Protein AF-A0A2A6E419-F1 (afdb_monomer)

Radius of gyration: 19.93 Å; Cα contacts (8 Å, |Δi|>4): 368; chains: 1; bounding box: 54×47×45 Å

pLDDT: mean 84.42, std 11.96, range [41.69, 97.75]

Mean predicted aligned error: 8.65 Å

Nearest PDB structures (foldseek):
  8a6l-assembly1_C  TM=4.299E-01  e=6.237E-01  Homo sapiens

Foldseek 3Di:
DDPVVVVVVVVVVVVVVVVVVPPDPQQQFDPVSQQCCCCVPFVDGDDDDPQWAWPRGQWWWKALFDDPVAGFATATWDRWTAHNVSQDIKTKGSDFDAADPVNQVVVQVVVVVVCVVVVPPDPDGDDDDHQVCVVVVRVVRSQCRNVVQGGDPPDPRHPPVDDDDSVVFKDKDADPVLCVPPVARIKIKGWRPQQQRMDIPDPVVRVVCNVRPSTKMKMWGHHPPGTIIMMID

Structure (mmCIF, N/CA/C/O backbone):
data_AF-A0A2A6E419-F1
#
_entry.id   AF-A0A2A6E419-F1
#
loop_
_atom_site.group_PDB
_atom_site.id
_atom_site.type_symbol
_atom_site.label_atom_id
_atom_site.label_alt_id
_atom_site.label_comp_id
_atom_site.label_asym_id
_atom_site.label_entity_id
_atom_site.label_seq_id
_atom_site.pdbx_PDB_ins_code
_atom_site.Cartn_x
_atom_site.Cartn_y
_atom_site.Cartn_z
_atom_site.occupancy
_atom_site.B_iso_or_equiv
_atom_site.auth_seq_id
_atom_site.auth_comp_id
_atom_site.auth_asym_id
_atom_site.auth_atom_id
_atom_site.pdbx_PDB_model_num
ATOM 1 N N . MET A 1 1 ? 32.398 27.564 -23.668 1.00 53.78 1 MET A N 1
ATOM 2 C CA . MET A 1 1 ? 31.785 27.877 -22.355 1.00 53.78 1 MET A CA 1
ATOM 3 C C . MET A 1 1 ? 32.812 27.591 -21.265 1.00 53.78 1 MET A C 1
ATOM 5 O O . MET A 1 1 ? 33.257 26.453 -21.175 1.00 53.78 1 MET A O 1
ATOM 9 N N . ASN A 1 2 ? 33.257 28.616 -20.531 1.00 66.19 2 ASN A N 1
ATOM 10 C CA . ASN A 1 2 ? 34.334 28.497 -19.536 1.00 66.19 2 ASN A CA 1
ATOM 11 C C . ASN A 1 2 ? 33.880 27.633 -18.337 1.00 66.19 2 ASN A C 1
ATOM 13 O O . ASN A 1 2 ? 32.684 27.610 -18.044 1.00 66.19 2 ASN A O 1
ATOM 17 N N . ASN A 1 3 ? 34.783 26.925 -17.645 1.00 67.69 3 ASN A N 1
ATOM 18 C CA . ASN A 1 3 ? 34.415 25.965 -16.578 1.00 67.69 3 ASN A CA 1
ATOM 19 C C . ASN A 1 3 ? 33.537 26.581 -15.470 1.00 67.69 3 ASN A C 1
ATOM 21 O O . ASN A 1 3 ?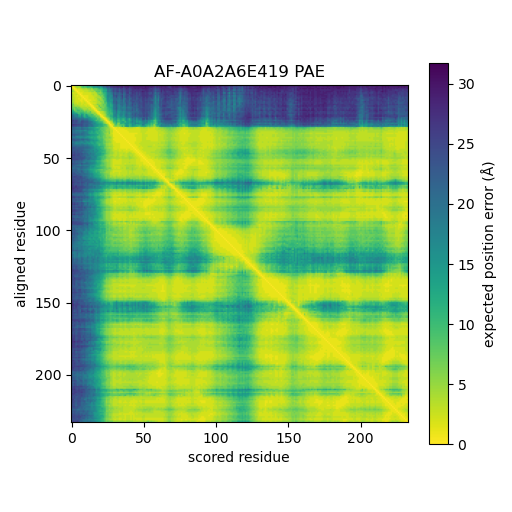 32.630 25.925 -14.964 1.00 67.69 3 ASN A O 1
ATOM 25 N N . TYR A 1 4 ? 33.726 27.870 -15.186 1.00 68.12 4 TYR A N 1
ATOM 26 C CA . TYR A 1 4 ? 32.890 28.641 -14.262 1.00 68.12 4 TYR A CA 1
ATOM 27 C C . TYR A 1 4 ? 31.416 28.732 -14.689 1.00 68.12 4 TYR A C 1
ATOM 29 O O . TYR A 1 4 ? 30.519 28.535 -13.876 1.00 68.12 4 TYR A O 1
ATOM 37 N N . MET A 1 5 ? 31.152 28.959 -15.979 1.00 59.25 5 MET A N 1
ATOM 38 C CA . MET A 1 5 ? 29.786 29.025 -16.518 1.00 59.25 5 MET A CA 1
ATOM 39 C C . MET A 1 5 ? 29.082 27.662 -16.452 1.00 59.25 5 MET A C 1
ATOM 41 O O . MET A 1 5 ? 27.879 27.608 -16.223 1.00 59.25 5 MET A O 1
ATOM 45 N N . LYS A 1 6 ? 29.827 26.553 -16.595 1.00 61.12 6 LYS A N 1
ATOM 46 C CA . LYS A 1 6 ? 29.291 25.192 -16.413 1.00 61.12 6 LYS A CA 1
ATOM 47 C C . LYS A 1 6 ? 28.899 24.923 -14.957 1.00 61.12 6 LYS A C 1
ATOM 49 O O . LYS A 1 6 ? 27.825 24.383 -14.723 1.00 61.12 6 LYS A O 1
ATOM 54 N N . MET A 1 7 ? 29.731 25.330 -13.993 1.00 67.06 7 MET A N 1
ATOM 55 C CA . MET A 1 7 ? 29.425 25.195 -12.561 1.00 67.06 7 MET A CA 1
ATOM 56 C C . MET A 1 7 ? 28.203 26.013 -12.145 1.00 67.06 7 MET A C 1
ATOM 58 O O . MET A 1 7 ? 27.352 25.497 -11.429 1.00 67.06 7 MET A O 1
ATOM 62 N N . ILE A 1 8 ? 28.090 27.258 -12.614 1.00 74.06 8 ILE A N 1
ATOM 63 C CA . ILE A 1 8 ? 26.937 28.117 -12.312 1.00 74.06 8 ILE A CA 1
ATOM 64 C C . ILE A 1 8 ? 25.654 27.516 -12.892 1.00 74.06 8 ILE A C 1
ATOM 66 O O . ILE A 1 8 ? 24.648 27.445 -12.196 1.00 74.06 8 ILE A O 1
ATOM 70 N N . PHE A 1 9 ? 25.694 27.017 -14.131 1.00 74.19 9 PHE A N 1
ATOM 71 C CA . PHE A 1 9 ? 24.538 26.367 -14.748 1.00 74.19 9 PHE A CA 1
ATOM 72 C C . PHE A 1 9 ? 24.112 25.102 -13.990 1.00 74.19 9 PHE A C 1
ATOM 74 O O . PHE A 1 9 ? 22.927 24.899 -13.749 1.00 74.19 9 PHE A O 1
ATOM 81 N N . PHE A 1 10 ? 25.074 24.282 -13.555 1.00 70.75 10 PHE A N 1
ATOM 82 C CA . PHE A 1 10 ? 24.793 23.079 -12.771 1.00 70.75 10 PHE A CA 1
ATOM 83 C C . PHE A 1 10 ? 24.235 23.416 -11.381 1.00 70.75 10 PHE A C 1
ATOM 85 O O . PHE A 1 10 ? 23.272 22.802 -10.941 1.00 70.75 10 PHE A O 1
ATOM 92 N N . ALA A 1 11 ? 24.777 24.438 -10.713 1.00 66.88 11 ALA A N 1
ATOM 93 C CA . ALA A 1 11 ? 24.268 24.911 -9.427 1.00 66.88 11 ALA A CA 1
ATOM 94 C C . ALA A 1 11 ? 22.842 25.473 -9.543 1.00 66.88 11 ALA A C 1
ATOM 96 O O . ALA A 1 11 ? 21.993 25.150 -8.718 1.00 66.88 11 ALA A O 1
ATOM 97 N N . LEU A 1 12 ? 22.559 26.260 -10.586 1.00 66.88 12 LEU A N 1
ATOM 98 C CA . LEU A 1 12 ? 21.221 26.794 -10.858 1.00 66.88 12 LEU A CA 1
ATOM 99 C C . LEU A 1 12 ? 20.216 25.687 -11.197 1.00 66.88 12 LEU A C 1
ATOM 101 O O . LEU A 1 12 ? 19.086 25.737 -10.723 1.00 66.88 12 LEU A O 1
ATOM 105 N N . PHE A 1 13 ? 20.637 24.667 -11.949 1.00 69.12 13 PHE A N 1
ATOM 106 C CA . PHE A 1 13 ? 19.823 23.484 -12.232 1.00 69.12 13 PHE A CA 1
ATOM 107 C C . PHE A 1 13 ? 19.528 22.672 -10.960 1.00 69.12 13 PHE A C 1
ATOM 109 O O . PHE A 1 13 ? 18.396 22.259 -10.734 1.00 69.12 13 PHE A O 1
ATOM 116 N N . CYS A 1 14 ? 20.506 22.496 -10.069 1.00 59.66 14 CYS A N 1
ATOM 117 C CA . CYS A 1 14 ? 20.276 21.853 -8.773 1.00 59.66 14 CYS A CA 1
ATOM 118 C C . CYS A 1 14 ? 19.359 22.686 -7.858 1.00 59.66 14 CYS A C 1
ATOM 120 O O . CYS A 1 14 ? 18.552 22.125 -7.117 1.00 59.66 14 CYS A O 1
ATOM 122 N N . LEU A 1 15 ? 19.459 24.017 -7.898 1.00 53.56 15 LEU A N 1
ATOM 123 C CA . LEU A 1 15 ? 18.604 24.920 -7.120 1.00 53.56 15 LEU A CA 1
ATOM 124 C C . LEU A 1 15 ? 17.148 24.900 -7.608 1.00 53.56 15 LEU A C 1
ATOM 126 O O . LEU A 1 15 ? 16.242 24.880 -6.779 1.00 53.56 15 LEU A O 1
ATOM 130 N N . SER A 1 16 ? 16.896 24.840 -8.919 1.00 52.34 16 SER A N 1
ATOM 131 C CA . SER A 1 16 ? 15.528 24.780 -9.459 1.00 52.34 16 SER A CA 1
ATOM 132 C C . SER A 1 16 ? 14.814 23.459 -9.152 1.00 52.34 16 SER A C 1
ATOM 134 O O . SER A 1 16 ? 13.605 23.457 -8.908 1.00 52.34 16 SER A O 1
ATOM 136 N N . ILE A 1 17 ? 15.553 22.346 -9.082 1.00 53.12 17 ILE A N 1
ATOM 137 C CA . ILE A 1 17 ? 15.016 21.054 -8.625 1.00 53.12 17 ILE A CA 1
ATOM 138 C C . ILE A 1 17 ? 14.616 21.127 -7.141 1.00 53.12 17 ILE A C 1
ATOM 140 O O . ILE A 1 17 ? 13.583 20.585 -6.764 1.00 53.12 17 ILE A O 1
ATOM 144 N N . ASN A 1 18 ? 15.379 21.851 -6.311 1.00 52.53 18 ASN A N 1
ATOM 145 C CA . ASN A 1 18 ? 15.042 22.054 -4.897 1.00 52.53 18 ASN A CA 1
ATOM 146 C C . ASN A 1 18 ? 13.819 22.962 -4.695 1.00 52.53 18 ASN A C 1
ATOM 148 O O . ASN A 1 18 ? 13.010 22.682 -3.821 1.00 52.53 18 ASN A O 1
ATOM 152 N N . LEU A 1 19 ? 13.649 24.014 -5.504 1.00 43.91 19 LEU A N 1
ATOM 153 C CA . LEU A 1 19 ? 12.453 24.871 -5.450 1.00 43.91 19 LEU A CA 1
ATOM 154 C C . LEU A 1 19 ? 11.177 24.117 -5.853 1.00 43.91 19 LEU A C 1
ATOM 156 O O . LEU A 1 19 ? 10.142 24.291 -5.223 1.00 43.91 19 LEU A O 1
ATOM 160 N N . SER A 1 20 ? 11.266 23.232 -6.850 1.00 51.81 20 SER A N 1
ATOM 161 C CA . SER A 1 20 ? 10.140 22.376 -7.259 1.00 51.81 20 SER A CA 1
ATOM 162 C C . SER A 1 20 ? 9.780 21.327 -6.195 1.00 51.81 20 SER A C 1
ATOM 164 O O . SER A 1 20 ? 8.661 20.838 -6.174 1.00 51.81 20 SER A O 1
ATOM 166 N N . ALA A 1 21 ? 10.720 20.993 -5.304 1.00 46.34 21 ALA A N 1
ATOM 167 C CA . ALA A 1 21 ? 10.501 20.122 -4.149 1.00 46.34 21 ALA A CA 1
ATOM 168 C C . ALA A 1 21 ? 9.998 20.876 -2.895 1.00 46.34 21 ALA A C 1
ATOM 170 O O . ALA A 1 21 ? 9.765 20.245 -1.868 1.00 46.34 21 ALA A O 1
ATOM 171 N N . GLN A 1 22 ? 9.877 22.211 -2.956 1.00 41.69 22 GLN A N 1
ATOM 172 C CA . GLN A 1 22 ? 9.369 23.077 -1.879 1.00 41.69 22 GLN A CA 1
ATOM 173 C C . GLN A 1 22 ? 7.933 23.566 -2.111 1.00 41.69 22 GLN A C 1
ATOM 175 O O . GLN A 1 22 ? 7.341 24.158 -1.206 1.00 41.69 22 GLN A O 1
ATOM 180 N N . GLU A 1 23 ? 7.348 23.335 -3.288 1.00 45.81 23 GLU A N 1
ATOM 181 C CA . GLU A 1 23 ? 5.894 23.375 -3.405 1.00 45.81 23 GLU A CA 1
ATOM 182 C C . GLU A 1 23 ? 5.363 22.156 -2.652 1.00 45.81 23 GLU A C 1
ATOM 184 O O . GLU A 1 23 ? 5.551 21.034 -3.113 1.00 45.81 23 GLU A O 1
ATOM 189 N N . ASN A 1 24 ? 4.745 22.360 -1.478 1.00 49.12 24 ASN A N 1
ATOM 190 C CA . ASN A 1 24 ? 3.947 21.303 -0.854 1.00 49.12 24 ASN A CA 1
ATOM 191 C C . ASN A 1 24 ? 3.037 20.743 -1.939 1.00 49.12 24 ASN A C 1
ATOM 193 O O . ASN A 1 24 ? 2.267 21.500 -2.547 1.00 49.12 24 ASN A O 1
ATOM 197 N N . ASP A 1 25 ? 3.127 19.441 -2.161 1.00 58.28 25 ASP A N 1
ATOM 198 C CA . ASP A 1 25 ? 2.218 18.754 -3.047 1.00 58.28 25 ASP A CA 1
ATOM 199 C C . ASP A 1 25 ? 0.798 19.080 -2.538 1.00 58.28 25 ASP A C 1
ATOM 201 O O . ASP A 1 25 ? 0.447 18.912 -1.374 1.00 58.28 25 ASP A O 1
ATOM 205 N N . TRP A 1 26 ? -0.005 19.717 -3.383 1.00 53.00 26 TRP A N 1
ATOM 206 C CA . TRP A 1 26 ? -1.255 20.413 -3.043 1.00 53.00 26 TRP A CA 1
ATOM 207 C C . TRP A 1 26 ? -2.289 19.537 -2.314 1.00 53.00 26 TRP A C 1
ATOM 209 O O . TRP A 1 26 ? -3.180 20.066 -1.654 1.00 53.00 26 TRP A O 1
ATOM 219 N N . TYR A 1 27 ? -2.134 18.216 -2.387 1.00 59.16 27 TYR A N 1
ATOM 220 C CA . TYR A 1 27 ? -2.947 17.197 -1.729 1.00 59.16 27 TYR A CA 1
ATOM 221 C C . TYR A 1 27 ? -2.525 16.865 -0.280 1.00 59.16 27 TYR A C 1
ATOM 223 O O . TYR A 1 27 ? -3.218 16.102 0.385 1.00 59.16 27 TYR A O 1
ATOM 231 N N . GLU A 1 28 ? -1.438 17.442 0.244 1.00 64.69 28 GLU A N 1
ATOM 232 C CA . GLU A 1 28 ? -0.886 17.177 1.591 1.00 64.69 28 GLU A CA 1
ATOM 233 C C . GLU A 1 28 ? -1.608 17.914 2.741 1.00 64.69 28 GLU A C 1
ATOM 235 O O . GLU A 1 28 ? -1.106 17.957 3.864 1.00 64.69 28 GLU A O 1
ATOM 240 N N . ARG A 1 29 ? -2.751 18.562 2.477 1.00 71.50 29 ARG A N 1
ATOM 241 C CA . ARG A 1 29 ? -3.336 19.557 3.398 1.00 71.50 29 ARG A CA 1
ATOM 242 C C . ARG A 1 29 ? -4.632 19.114 4.071 1.00 71.50 29 ARG A C 1
ATOM 244 O O . ARG A 1 29 ? -4.755 19.295 5.277 1.00 71.50 29 ARG A O 1
ATOM 251 N N . ASP A 1 30 ? -5.580 18.579 3.300 1.00 86.12 30 ASP A N 1
ATOM 252 C CA . ASP A 1 30 ? -6.895 18.147 3.783 1.00 86.12 30 ASP A CA 1
ATOM 253 C C . ASP A 1 30 ? -7.584 17.163 2.811 1.00 86.12 30 ASP A C 1
ATOM 255 O O . ASP A 1 30 ? -7.139 16.941 1.679 1.00 86.12 30 ASP A O 1
ATOM 259 N N . ILE A 1 31 ? -8.700 16.569 3.252 1.00 88.69 31 ILE A N 1
ATOM 260 C CA . ILE A 1 31 ? -9.452 15.559 2.494 1.00 88.69 31 ILE A CA 1
ATOM 261 C C . ILE A 1 31 ? -10.066 16.113 1.210 1.00 88.69 31 ILE A C 1
ATOM 263 O O . ILE A 1 31 ? -10.185 15.387 0.220 1.00 88.69 31 ILE A O 1
ATOM 267 N N . SER A 1 32 ? -10.439 17.391 1.183 1.00 89.06 32 SER A N 1
ATOM 268 C CA . SER A 1 32 ? -11.023 18.007 -0.010 1.00 89.06 32 SER A CA 1
ATOM 269 C C . SER A 1 32 ? -9.961 18.135 -1.097 1.00 89.06 32 SER A C 1
ATOM 271 O O . SER A 1 32 ? -10.181 17.690 -2.223 1.00 89.06 32 SER A O 1
ATOM 273 N N . ALA A 1 33 ? -8.773 18.625 -0.743 1.00 88.62 33 ALA A N 1
ATOM 274 C CA . ALA A 1 33 ? -7.639 18.713 -1.655 1.00 88.62 33 ALA A CA 1
ATOM 275 C C . ALA A 1 33 ? -7.193 17.329 -2.158 1.00 88.62 33 ALA A C 1
ATOM 277 O O . ALA A 1 33 ? -6.963 17.141 -3.355 1.00 88.62 33 ALA A O 1
ATOM 278 N N . TYR A 1 34 ? -7.130 16.333 -1.268 1.00 88.88 34 TYR A N 1
ATOM 279 C CA . TYR A 1 34 ? -6.802 14.953 -1.633 1.00 88.88 34 TYR A CA 1
ATOM 280 C C . TYR A 1 34 ? -7.813 14.343 -2.617 1.00 88.88 34 TYR A C 1
ATOM 282 O O . TYR A 1 34 ? -7.441 13.760 -3.640 1.00 88.88 34 TYR A O 1
ATOM 290 N N . THR A 1 35 ? -9.111 14.488 -2.342 1.00 90.19 35 THR A N 1
ATOM 291 C CA . THR A 1 35 ? -10.165 13.937 -3.208 1.00 90.19 35 THR A CA 1
ATOM 292 C C . THR A 1 35 ? -10.209 14.634 -4.568 1.00 90.19 35 THR A C 1
ATOM 294 O O . THR A 1 35 ? -10.348 13.962 -5.594 1.00 90.19 35 THR A O 1
ATOM 297 N N . GLU A 1 36 ? -10.019 15.955 -4.611 1.00 89.75 36 GLU A N 1
ATOM 298 C CA . GLU A 1 36 ? -9.913 16.720 -5.857 1.00 89.75 36 GLU A CA 1
ATOM 299 C C . GLU A 1 36 ? -8.696 16.294 -6.687 1.00 89.75 36 GLU A C 1
ATOM 301 O O . GLU A 1 36 ? -8.817 16.091 -7.903 1.00 89.75 36 GLU A O 1
ATOM 306 N N . PHE A 1 37 ? -7.544 16.091 -6.040 1.00 87.88 37 PHE A N 1
ATOM 307 C CA . PHE A 1 37 ? -6.325 15.583 -6.670 1.00 87.88 37 PHE A CA 1
ATOM 308 C C . PHE A 1 37 ? -6.567 14.250 -7.370 1.00 87.88 37 PHE A C 1
ATOM 310 O O . PHE A 1 37 ? -6.327 14.122 -8.578 1.00 87.88 37 PHE A O 1
ATOM 317 N N . LEU A 1 38 ? -7.093 13.268 -6.638 1.00 89.25 38 LEU A N 1
ATOM 318 C CA . LEU A 1 38 ? -7.337 11.932 -7.171 1.00 89.25 38 LEU A CA 1
ATOM 319 C C . LEU A 1 38 ? -8.360 11.925 -8.301 1.00 89.25 38 LEU A C 1
ATOM 321 O O . LEU A 1 38 ? -8.165 11.248 -9.319 1.00 89.25 38 LEU A O 1
ATOM 325 N N . LYS A 1 39 ? -9.420 12.720 -8.164 1.00 91.19 39 LYS A N 1
ATOM 326 C CA . LYS A 1 39 ? -10.447 12.845 -9.194 1.00 91.19 39 LYS A CA 1
ATOM 327 C C . LYS A 1 39 ? -9.880 13.462 -10.466 1.00 91.19 39 LYS A C 1
ATOM 329 O O . LYS A 1 39 ? -10.083 12.916 -11.548 1.00 91.19 39 LYS A O 1
ATOM 334 N N . THR A 1 40 ? -9.133 14.553 -10.342 1.00 89.69 40 THR A N 1
ATOM 335 C CA . THR A 1 40 ? -8.610 15.311 -11.486 1.00 89.69 40 THR A CA 1
ATOM 336 C C . THR A 1 40 ? -7.488 14.568 -12.204 1.00 89.69 40 THR A C 1
ATOM 338 O O . THR A 1 40 ? -7.451 14.539 -13.433 1.00 89.69 40 THR A O 1
ATOM 341 N N . ARG A 1 41 ? -6.563 13.951 -11.460 1.00 86.25 41 ARG A N 1
ATOM 342 C CA . ARG A 1 41 ? -5.377 13.298 -12.036 1.00 86.25 41 ARG A CA 1
ATOM 343 C C . ARG A 1 41 ? -5.623 11.863 -12.474 1.00 86.25 41 ARG A C 1
ATOM 345 O O . ARG A 1 41 ? -5.050 11.435 -13.472 1.00 86.25 41 ARG A O 1
ATOM 352 N N . PHE A 1 42 ? -6.457 11.125 -11.745 1.00 87.88 42 PHE A N 1
ATOM 353 C CA . PHE A 1 42 ? -6.609 9.681 -11.938 1.00 87.88 42 PHE A CA 1
ATOM 354 C C . PHE A 1 42 ? -8.052 9.248 -12.227 1.00 87.88 42 PHE A C 1
ATOM 356 O O . PHE A 1 42 ? -8.293 8.078 -12.543 1.00 87.88 42 PHE A O 1
ATOM 363 N N . GLY A 1 43 ? -9.021 10.168 -12.151 1.00 89.25 43 GLY A N 1
ATOM 364 C CA . GLY A 1 43 ? -10.437 9.834 -12.286 1.00 89.25 43 GLY A CA 1
ATOM 365 C C . GLY A 1 43 ? -10.895 8.871 -11.194 1.00 89.25 43 GLY A C 1
ATOM 366 O O . GLY A 1 43 ? -11.656 7.946 -11.488 1.00 89.25 43 GLY A O 1
ATOM 367 N N . ILE A 1 44 ? -10.353 9.025 -9.982 1.00 88.56 44 ILE A N 1
ATOM 368 C CA . ILE A 1 44 ? -10.661 8.205 -8.808 1.00 88.56 44 ILE A CA 1
ATOM 369 C C . ILE A 1 44 ? -11.470 9.058 -7.840 1.00 88.56 44 ILE A C 1
ATOM 371 O O . ILE A 1 44 ? -11.050 10.147 -7.462 1.00 88.56 44 ILE A O 1
ATOM 375 N N . GLU A 1 45 ? -12.629 8.550 -7.437 1.00 89.25 45 GLU A N 1
ATOM 376 C CA . GLU A 1 45 ? -13.437 9.167 -6.393 1.00 89.25 45 GLU A CA 1
ATOM 377 C C . GLU A 1 45 ? -13.139 8.476 -5.067 1.00 89.25 45 GLU A C 1
ATOM 379 O O . GLU A 1 45 ? -13.282 7.258 -4.953 1.00 89.25 45 GLU A O 1
ATOM 384 N N . VAL A 1 46 ? -12.725 9.258 -4.071 1.00 86.31 46 VAL A N 1
ATOM 385 C CA . VAL A 1 46 ? -12.524 8.787 -2.699 1.00 86.31 46 VAL A CA 1
ATOM 386 C C . VAL A 1 46 ? -13.507 9.501 -1.788 1.00 86.31 46 VAL A C 1
ATOM 388 O O . VAL A 1 46 ? -13.841 10.667 -2.003 1.00 86.31 46 VAL A O 1
ATOM 391 N N . LYS A 1 47 ? -13.995 8.778 -0.785 1.00 86.56 47 LYS A N 1
ATOM 392 C CA . LYS A 1 47 ? -14.870 9.298 0.260 1.00 86.56 47 LYS A CA 1
ATOM 393 C C . LYS A 1 47 ? -14.345 8.835 1.609 1.00 86.56 47 LYS A C 1
ATOM 395 O O . LYS A 1 47 ? -13.801 7.735 1.709 1.00 86.56 47 LYS A O 1
ATOM 400 N N . ALA A 1 48 ? -14.524 9.672 2.627 1.00 87.94 48 ALA A N 1
ATOM 401 C CA . ALA A 1 48 ? -14.351 9.230 4.001 1.00 87.94 48 ALA A CA 1
ATOM 402 C C . ALA A 1 48 ? -15.313 8.057 4.273 1.00 87.94 48 ALA A C 1
ATOM 404 O O . ALA A 1 48 ? -16.458 8.113 3.812 1.00 87.94 48 ALA A O 1
ATOM 405 N N . PRO A 1 49 ? -14.876 7.004 4.981 1.00 89.75 49 PRO A N 1
ATOM 406 C CA . PRO A 1 49 ? -15.783 5.961 5.436 1.00 89.75 49 PRO A CA 1
ATOM 407 C C . PRO A 1 49 ? -16.850 6.543 6.376 1.00 89.75 49 PRO A C 1
ATOM 409 O O . PRO A 1 49 ? -16.544 7.373 7.234 1.00 89.75 49 PRO A O 1
ATOM 412 N N . ASP A 1 50 ? -18.100 6.109 6.221 1.00 91.38 50 ASP A N 1
ATOM 413 C CA . ASP A 1 50 ? -19.215 6.632 7.013 1.00 91.38 50 ASP A CA 1
ATOM 414 C C . ASP A 1 50 ? -19.006 6.370 8.512 1.00 91.38 50 ASP A C 1
ATOM 416 O O . ASP A 1 50 ? -18.719 5.250 8.930 1.00 91.38 50 ASP A O 1
ATOM 420 N N . GLY A 1 51 ? -19.163 7.414 9.331 1.00 93.81 51 GLY A N 1
ATOM 421 C CA . GLY A 1 51 ? -19.022 7.339 10.789 1.00 93.81 51 GLY A CA 1
ATOM 422 C C . GLY A 1 51 ? -17.581 7.342 11.308 1.00 93.81 51 GLY A C 1
ATOM 423 O O . GLY A 1 51 ? -17.387 7.462 12.516 1.00 93.81 51 GLY A O 1
ATOM 424 N N . PHE A 1 52 ? -16.574 7.257 10.436 1.00 95.62 52 PHE A N 1
ATOM 425 C CA . PHE A 1 52 ? -15.179 7.297 10.860 1.00 95.62 52 PHE A CA 1
ATOM 426 C C . PHE A 1 52 ? -14.729 8.726 11.183 1.00 95.62 52 PHE A C 1
ATOM 428 O O . PHE A 1 52 ? -15.162 9.699 10.561 1.00 95.62 52 PHE A O 1
ATOM 435 N N . THR A 1 53 ? -13.808 8.845 12.137 1.00 95.31 53 THR A N 1
ATOM 436 C CA . THR A 1 53 ? -13.201 10.125 12.524 1.00 95.31 53 THR A CA 1
ATOM 437 C C . THR A 1 53 ? -11.946 10.384 11.696 1.00 95.31 53 THR A C 1
ATOM 439 O O . THR A 1 53 ? -11.031 9.564 11.706 1.00 95.31 53 THR A O 1
ATOM 442 N N . ASP A 1 54 ? -11.872 11.522 11.002 1.00 93.69 54 ASP A N 1
ATOM 443 C CA . ASP A 1 54 ? -10.647 11.968 10.322 1.00 93.69 54 ASP A CA 1
ATOM 444 C C . ASP A 1 54 ? -9.566 12.334 11.352 1.00 93.69 54 ASP A C 1
ATOM 446 O O . ASP A 1 54 ? -9.795 13.144 12.254 1.00 93.69 54 ASP A O 1
ATOM 450 N N . LEU A 1 55 ? -8.384 11.732 11.218 1.00 92.38 55 LEU A N 1
ATOM 451 C CA . LEU A 1 55 ? -7.235 11.985 12.089 1.00 92.38 55 LEU A CA 1
ATOM 452 C C . LEU A 1 55 ? -6.417 13.214 11.668 1.00 92.38 55 LEU A C 1
ATOM 454 O O . LEU A 1 55 ? -5.471 13.579 12.367 1.00 92.38 55 LEU A O 1
ATOM 458 N N . ASN A 1 56 ? -6.771 13.854 10.552 1.00 90.31 56 ASN A N 1
ATOM 459 C CA . ASN A 1 56 ? -6.084 15.002 9.968 1.00 90.31 56 ASN A CA 1
ATOM 460 C C . ASN A 1 56 ? -4.611 14.700 9.612 1.00 90.31 56 ASN A C 1
ATOM 462 O O . ASN A 1 56 ? -3.708 15.484 9.903 1.00 90.31 56 ASN A O 1
ATOM 466 N N . GLN A 1 57 ? -4.367 13.528 9.014 1.00 90.62 57 GLN A N 1
ATOM 467 C CA . GLN A 1 57 ? -3.038 13.004 8.662 1.00 90.62 57 GLN A C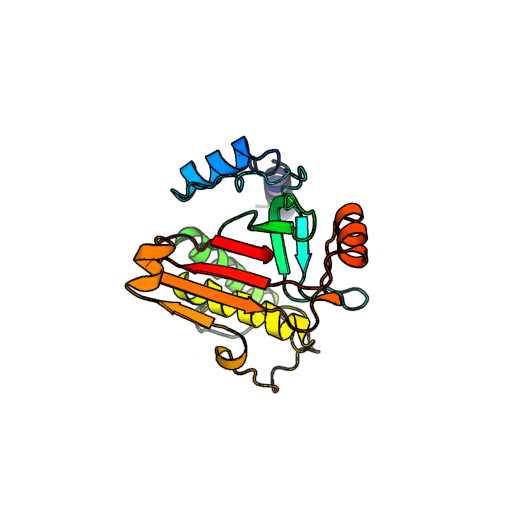A 1
ATOM 468 C C . GLN A 1 57 ? -2.988 12.642 7.173 1.00 90.62 57 GLN A C 1
ATOM 470 O O . GLN A 1 57 ? -3.670 11.712 6.746 1.00 90.62 57 GLN A O 1
ATOM 475 N N . TYR A 1 58 ? -2.184 13.364 6.386 1.00 87.75 58 TYR A N 1
ATOM 476 C CA . TYR A 1 58 ? -2.283 13.354 4.914 1.00 87.75 58 TYR A CA 1
ATOM 477 C C . TYR A 1 58 ? -1.014 12.924 4.170 1.00 87.75 58 TYR A C 1
ATOM 479 O O . TYR A 1 58 ? -1.090 12.527 3.010 1.00 87.75 58 TYR A O 1
ATOM 487 N N . TYR A 1 59 ? 0.144 12.967 4.825 1.00 87.81 59 TYR A N 1
ATOM 488 C CA . TYR A 1 59 ? 1.415 12.626 4.191 1.00 87.81 59 TYR A CA 1
ATOM 489 C C . TYR A 1 59 ? 2.386 12.041 5.213 1.00 87.81 59 TYR A C 1
ATOM 491 O O . TYR A 1 59 ? 3.349 12.668 5.653 1.00 87.81 59 TYR A O 1
ATOM 499 N N . VAL A 1 60 ? 2.095 10.818 5.644 1.00 89.50 60 VAL A N 1
ATOM 500 C CA . VAL A 1 60 ? 2.862 10.130 6.680 1.00 89.50 60 VAL A CA 1
ATOM 501 C C . VAL A 1 60 ? 3.585 8.946 6.069 1.00 89.50 60 VAL A C 1
ATOM 503 O O . VAL A 1 60 ? 2.975 8.038 5.502 1.00 89.50 60 VAL A O 1
ATOM 506 N 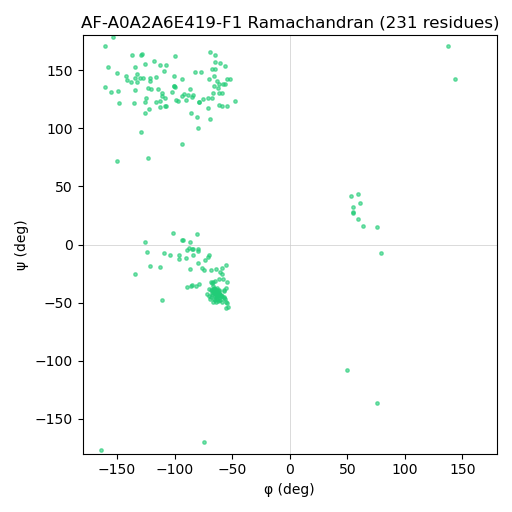N . MET A 1 61 ? 4.906 8.926 6.223 1.00 90.31 61 MET A N 1
ATOM 507 C CA . MET A 1 61 ? 5.698 7.761 5.858 1.00 90.31 61 MET A CA 1
ATOM 508 C C . MET A 1 61 ? 5.445 6.621 6.852 1.00 90.31 61 MET A C 1
ATOM 510 O O . MET A 1 61 ? 5.629 6.771 8.065 1.00 90.31 61 MET A O 1
ATOM 514 N N . TRP A 1 62 ? 5.067 5.468 6.307 1.00 92.06 62 TRP A N 1
ATOM 515 C CA . TRP A 1 62 ? 4.869 4.211 7.019 1.00 92.06 62 TRP A CA 1
ATOM 516 C C . TRP A 1 62 ? 5.781 3.142 6.429 1.00 92.06 62 TRP A C 1
ATOM 518 O O . TRP A 1 62 ? 5.999 3.091 5.216 1.00 92.06 62 TRP A O 1
ATOM 528 N N . THR A 1 63 ? 6.311 2.269 7.281 1.00 91.19 63 THR A N 1
ATOM 529 C CA . THR A 1 63 ? 7.203 1.185 6.855 1.00 91.19 63 THR A CA 1
ATOM 530 C C . THR A 1 63 ? 6.826 -0.130 7.513 1.00 91.19 63 THR A C 1
ATOM 532 O O . THR A 1 63 ? 6.476 -0.165 8.694 1.00 91.19 63 THR A O 1
ATOM 535 N N . ALA A 1 64 ? 6.960 -1.217 6.754 1.00 90.31 64 ALA A N 1
ATOM 536 C CA . ALA A 1 64 ? 6.622 -2.570 7.180 1.00 90.31 64 ALA A CA 1
ATOM 537 C C . ALA A 1 64 ? 7.494 -3.061 8.345 1.00 90.31 64 ALA A C 1
ATOM 539 O O . ALA A 1 64 ? 7.115 -3.990 9.051 1.00 90.31 64 ALA A O 1
ATOM 540 N N . LYS A 1 65 ? 8.675 -2.456 8.543 1.00 86.94 65 LYS A N 1
ATOM 541 C CA . LYS A 1 65 ? 9.566 -2.775 9.660 1.00 86.94 65 LYS A CA 1
ATOM 542 C C . LYS A 1 65 ? 10.580 -1.674 9.929 1.00 86.94 65 LYS A C 1
ATOM 544 O O . LYS A 1 65 ? 11.272 -1.233 9.007 1.00 86.94 65 LYS A O 1
ATOM 549 N N . LYS A 1 66 ? 10.771 -1.321 11.202 1.00 83.00 66 LYS A N 1
ATOM 550 C CA . LYS A 1 66 ? 11.927 -0.521 11.645 1.00 83.00 66 LYS A CA 1
ATOM 551 C C . LYS A 1 66 ? 13.069 -1.418 12.108 1.00 83.00 66 LYS A C 1
ATOM 553 O O . LYS A 1 66 ? 12.896 -2.272 12.973 1.00 83.00 66 LYS A O 1
ATOM 558 N N . ILE A 1 67 ? 14.266 -1.198 11.568 1.00 74.62 67 ILE A N 1
ATOM 559 C CA . ILE A 1 67 ? 15.458 -2.009 11.845 1.00 74.62 67 ILE A CA 1
ATOM 560 C C . ILE A 1 67 ? 16.608 -1.088 12.237 1.00 74.62 67 ILE A C 1
ATOM 562 O O . ILE A 1 67 ? 17.328 -0.558 11.394 1.00 74.62 67 ILE A O 1
ATOM 566 N N . LYS A 1 68 ? 16.821 -0.917 13.546 1.00 75.56 68 LYS A N 1
ATOM 567 C CA . LYS A 1 68 ? 17.854 -0.022 14.099 1.00 75.56 68 LYS A CA 1
ATOM 568 C C . LYS A 1 68 ? 17.791 1.381 13.458 1.00 75.56 68 LYS A C 1
ATOM 570 O O . LYS A 1 68 ? 16.877 2.138 13.766 1.00 75.56 68 LYS A O 1
ATOM 575 N N . LYS A 1 69 ? 18.765 1.722 12.599 1.00 68.44 69 LYS A N 1
ATOM 576 C CA . LYS A 1 69 ? 18.899 3.011 11.888 1.00 68.44 69 LYS A CA 1
ATOM 577 C C . LYS A 1 69 ? 18.246 3.024 10.495 1.00 68.44 69 LYS A C 1
ATOM 579 O O . LY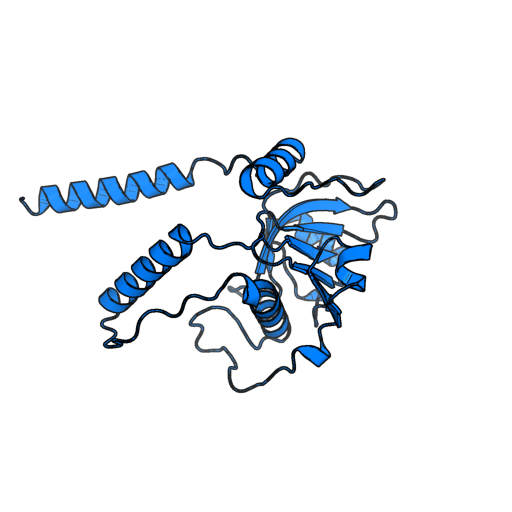S A 1 69 ? 18.387 4.007 9.779 1.00 68.44 69 LYS A O 1
ATOM 584 N N . TYR A 1 70 ? 17.570 1.947 10.109 1.00 70.00 70 TYR A N 1
ATOM 585 C CA . TYR A 1 70 ? 17.029 1.729 8.770 1.00 70.00 70 TYR A CA 1
ATOM 586 C C . TYR A 1 70 ? 15.554 1.342 8.835 1.00 70.00 70 TYR A C 1
ATOM 588 O O . TYR A 1 70 ? 15.056 0.928 9.885 1.00 70.00 70 TYR A O 1
ATOM 596 N N . CYS A 1 71 ? 14.867 1.457 7.704 1.00 74.06 71 CYS A N 1
ATOM 597 C CA . CYS A 1 71 ? 13.493 0.999 7.555 1.00 74.06 71 CYS A CA 1
ATOM 598 C C . CYS A 1 71 ? 13.385 0.094 6.332 1.00 74.06 71 CYS A C 1
ATOM 600 O O . CYS A 1 71 ? 14.063 0.326 5.333 1.00 74.06 71 CYS A O 1
ATOM 602 N N . ALA A 1 72 ? 12.555 -0.940 6.442 1.00 82.31 72 ALA A N 1
ATOM 603 C CA . ALA A 1 72 ? 12.235 -1.827 5.335 1.00 82.31 72 ALA A CA 1
ATOM 604 C C . ALA A 1 72 ? 11.277 -1.146 4.337 1.00 82.31 72 ALA A C 1
ATOM 606 O O . ALA A 1 72 ? 11.019 0.057 4.420 1.00 82.31 72 ALA A O 1
ATOM 607 N N . ALA A 1 73 ? 10.739 -1.926 3.394 1.00 84.19 73 ALA A N 1
ATOM 608 C CA . ALA A 1 73 ? 9.759 -1.444 2.424 1.00 84.19 73 ALA A CA 1
ATOM 609 C C . ALA A 1 73 ? 8.580 -0.722 3.099 1.00 84.19 73 ALA A C 1
ATOM 611 O O . ALA A 1 73 ? 8.113 -1.114 4.170 1.00 84.19 73 ALA A O 1
ATOM 612 N N . GLY A 1 74 ? 8.102 0.337 2.457 1.00 86.19 74 GLY A N 1
ATOM 613 C CA . GLY A 1 74 ? 7.055 1.204 2.974 1.00 86.19 74 GLY A CA 1
ATOM 614 C C . GLY A 1 74 ? 6.456 2.066 1.875 1.00 86.19 74 GLY A C 1
ATOM 615 O O . GLY A 1 74 ? 6.821 1.932 0.705 1.00 86.19 74 GLY A O 1
ATOM 616 N N . ASN A 1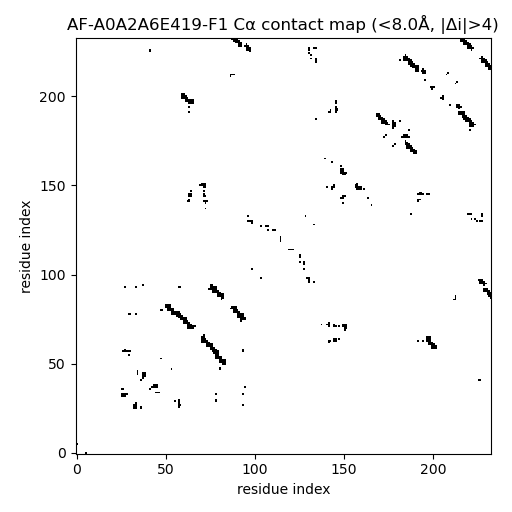 75 ? 5.530 2.938 2.256 1.00 88.19 75 ASN A N 1
ATOM 617 C CA . ASN A 1 75 ? 4.922 3.923 1.366 1.00 88.19 75 ASN A CA 1
ATOM 618 C C . ASN A 1 75 ? 4.450 5.135 2.187 1.00 88.19 75 ASN A C 1
ATOM 620 O O . ASN A 1 75 ? 4.597 5.172 3.412 1.00 88.19 75 ASN A O 1
ATOM 624 N N . ILE A 1 76 ? 3.902 6.132 1.506 1.00 89.81 76 ILE A N 1
ATOM 625 C CA . ILE A 1 76 ? 3.340 7.330 2.121 1.00 89.81 76 ILE A CA 1
ATOM 626 C C . ILE A 1 76 ? 1.820 7.208 2.124 1.00 89.81 76 ILE A C 1
ATOM 628 O O . ILE A 1 76 ? 1.215 6.888 1.098 1.00 89.81 76 ILE A O 1
ATOM 632 N N . TYR A 1 77 ? 1.216 7.465 3.280 1.00 90.94 77 TYR A N 1
ATOM 633 C CA . TYR A 1 77 ? -0.215 7.313 3.513 1.00 90.94 77 TYR A CA 1
ATOM 634 C C . TYR A 1 77 ? -0.848 8.592 4.052 1.00 90.94 77 TYR A C 1
ATOM 636 O O . TYR A 1 77 ? -0.193 9.418 4.688 1.00 90.94 77 TYR A O 1
ATOM 644 N N . GLY A 1 78 ? -2.144 8.701 3.803 1.00 89.62 78 GLY A N 1
ATOM 645 C CA . GLY A 1 78 ? -3.011 9.819 4.119 1.00 89.62 78 GLY A CA 1
ATOM 646 C C . GLY A 1 78 ? -4.042 10.019 2.999 1.00 89.62 78 GLY A C 1
ATOM 647 O O . GLY A 1 78 ? -3.694 9.825 1.832 1.00 89.62 78 GLY A O 1
ATOM 648 N N . PRO A 1 79 ? -5.304 10.378 3.299 1.00 92.38 79 PRO A N 1
ATOM 649 C CA . PRO A 1 79 ? -5.910 10.596 4.616 1.00 92.38 79 PRO A CA 1
ATOM 650 C C . PRO A 1 79 ? -5.993 9.333 5.483 1.00 92.38 79 PRO A C 1
ATOM 652 O O . PRO A 1 79 ? -6.008 8.207 4.973 1.00 92.38 79 PRO A O 1
ATOM 655 N N . MET A 1 80 ? -6.079 9.537 6.800 1.00 94.00 80 MET A N 1
ATOM 656 C CA . MET A 1 80 ? -6.249 8.473 7.791 1.00 94.00 80 MET A CA 1
ATOM 657 C C . MET A 1 80 ? -7.516 8.677 8.613 1.00 94.00 80 MET A C 1
ATOM 659 O O . MET A 1 80 ? -7.827 9.792 9.026 1.00 94.00 80 MET A O 1
ATOM 663 N N . PHE A 1 81 ? -8.207 7.580 8.898 1.00 95.12 81 PHE A N 1
ATOM 664 C CA . PHE A 1 81 ? -9.491 7.587 9.581 1.00 95.12 81 PHE A CA 1
ATOM 665 C C . PHE A 1 81 ? -9.518 6.553 10.697 1.00 95.12 81 PHE A C 1
ATOM 667 O O . PHE A 1 81 ? -9.053 5.436 10.505 1.00 95.12 81 PHE A O 1
ATOM 674 N N . MET A 1 82 ? -10.105 6.894 11.835 1.00 95.25 82 MET A N 1
ATOM 675 C CA . MET A 1 82 ? -10.306 5.985 12.962 1.00 95.25 82 MET A CA 1
ATOM 676 C C . MET A 1 82 ? -11.745 5.468 12.978 1.00 95.25 82 MET A C 1
ATOM 678 O O . MET A 1 82 ? -12.677 6.252 12.766 1.00 95.25 82 MET A O 1
ATOM 682 N N . SER A 1 83 ? -11.919 4.164 13.211 1.00 95.31 83 SER A N 1
ATOM 683 C CA . SER A 1 83 ? -13.241 3.535 13.319 1.00 95.31 83 SER A CA 1
ATOM 684 C C . SER A 1 83 ? -14.056 4.127 14.478 1.00 95.31 83 SER A C 1
ATOM 686 O O . SER A 1 83 ? -13.469 4.664 15.423 1.00 95.31 83 SER A O 1
ATOM 688 N N . PRO A 1 84 ? -15.400 4.045 14.437 1.00 95.31 84 PRO A N 1
ATOM 689 C CA . PRO A 1 84 ? -16.256 4.506 15.534 1.00 95.31 84 PRO A CA 1
ATOM 690 C C . PRO A 1 84 ? -15.920 3.862 16.886 1.00 95.31 84 PRO A C 1
ATOM 692 O O . PRO A 1 84 ? -15.961 4.521 17.921 1.00 95.31 84 PRO A O 1
ATOM 695 N N . GLU A 1 85 ? -15.566 2.578 16.874 1.00 94.62 85 GLU A N 1
ATOM 696 C CA . GLU A 1 85 ? -15.153 1.790 18.038 1.00 94.62 85 GLU A CA 1
ATOM 697 C C . GLU A 1 85 ? -13.688 2.042 18.432 1.00 94.62 85 GLU A C 1
ATOM 699 O O . GLU A 1 85 ? -13.213 1.543 19.457 1.00 94.62 85 GLU A O 1
ATOM 704 N N . GLU A 1 86 ? -12.972 2.830 17.625 1.00 92.75 86 GLU A N 1
ATOM 705 C CA . GLU A 1 86 ? -11.554 3.152 17.746 1.00 92.75 86 GLU A CA 1
ATOM 706 C C . GLU A 1 86 ? -10.638 1.913 17.796 1.00 92.75 86 GLU A C 1
ATOM 708 O O . GLU A 1 86 ? -9.571 1.936 18.410 1.00 92.75 86 GLU A O 1
ATOM 713 N N . ASP A 1 87 ? -11.055 0.799 17.215 1.00 91.94 87 ASP A N 1
ATOM 714 C CA . ASP A 1 87 ? -10.318 -0.466 17.169 1.00 91.94 87 ASP A CA 1
ATOM 715 C C . ASP A 1 87 ? -9.512 -0.649 15.873 1.00 91.94 87 ASP A C 1
ATOM 717 O O . ASP A 1 87 ? -8.665 -1.539 15.794 1.00 91.94 87 ASP A O 1
ATOM 721 N N . CYS A 1 88 ? -9.707 0.238 14.893 1.00 92.88 88 CYS A N 1
ATOM 722 C CA . CYS A 1 88 ? -9.042 0.216 13.597 1.00 92.88 88 CYS A CA 1
ATOM 723 C C . CYS A 1 88 ? -8.711 1.636 13.110 1.00 92.88 88 CYS A C 1
ATOM 725 O O . CYS A 1 88 ? -9.474 2.585 13.318 1.00 92.88 88 CYS A O 1
ATOM 727 N N . ILE A 1 89 ? -7.575 1.773 12.419 1.00 94.12 89 ILE A N 1
ATOM 728 C CA . ILE A 1 89 ? -7.241 2.962 11.630 1.00 94.12 89 ILE A CA 1
ATOM 729 C C . ILE A 1 89 ? -7.136 2.552 10.171 1.00 94.12 89 ILE A C 1
ATOM 731 O O . ILE A 1 89 ? -6.284 1.746 9.818 1.00 94.12 89 ILE A O 1
ATOM 735 N N . ILE A 1 90 ? -7.931 3.186 9.318 1.00 94.94 90 ILE A N 1
ATOM 736 C CA . ILE A 1 90 ? -7.844 3.043 7.870 1.00 94.94 90 ILE A CA 1
ATOM 737 C C . ILE A 1 90 ? -6.920 4.123 7.318 1.00 94.94 90 ILE A C 1
ATOM 739 O O . ILE A 1 90 ? -7.101 5.309 7.586 1.00 94.94 90 ILE A O 1
ATOM 743 N N . MET A 1 91 ? -5.954 3.722 6.502 1.00 93.69 91 MET A N 1
ATOM 744 C CA . MET A 1 91 ? -4.980 4.607 5.871 1.00 93.69 91 MET A CA 1
ATOM 745 C C . MET A 1 91 ? -5.059 4.464 4.357 1.00 93.69 91 MET A C 1
ATOM 747 O O . MET A 1 91 ? -4.742 3.402 3.823 1.00 93.69 91 MET A O 1
ATOM 751 N N . TYR A 1 92 ? -5.419 5.530 3.651 1.00 92.88 92 TYR A N 1
ATOM 752 C CA . TYR A 1 92 ? -5.348 5.545 2.190 1.00 92.88 92 TYR A CA 1
ATOM 753 C C . TYR A 1 92 ? -3.928 5.855 1.720 1.00 92.88 92 TYR A C 1
ATOM 755 O O . TYR A 1 92 ? -3.203 6.592 2.383 1.00 92.88 92 TYR A O 1
ATOM 763 N N . SER A 1 93 ? -3.511 5.325 0.572 1.00 90.88 93 SER A N 1
ATOM 764 C CA . SER A 1 93 ? -2.263 5.751 -0.067 1.00 90.88 93 SER A CA 1
ATOM 765 C C . SER A 1 93 ? -2.301 7.256 -0.364 1.00 90.88 93 SER A C 1
ATOM 767 O O . SER A 1 93 ? -3.246 7.719 -1.014 1.00 90.88 93 SER A O 1
ATOM 769 N N . ALA A 1 94 ? -1.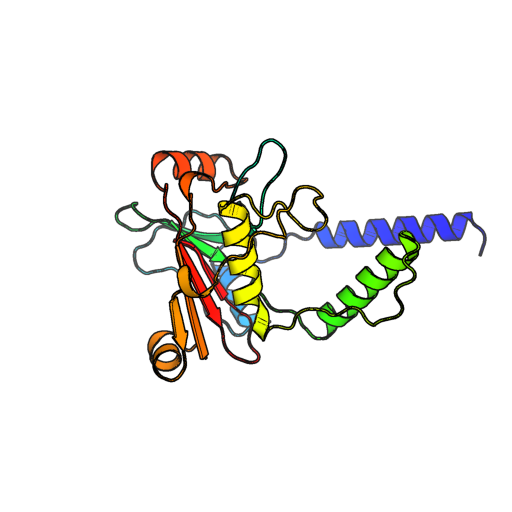263 8.003 0.027 1.00 87.62 94 ALA A N 1
ATOM 770 C CA . ALA A 1 94 ? -1.174 9.446 -0.238 1.00 87.62 94 ALA A CA 1
ATOM 771 C C . ALA A 1 94 ? -1.162 9.753 -1.740 1.00 87.62 94 ALA A C 1
ATOM 773 O O . ALA A 1 94 ? -1.670 10.776 -2.191 1.00 87.62 94 ALA A O 1
ATOM 774 N N . ARG A 1 95 ? -0.636 8.818 -2.536 1.00 81.56 95 ARG A N 1
ATOM 775 C CA . ARG A 1 95 ? -0.721 8.844 -3.993 1.00 81.56 95 ARG A CA 1
ATOM 776 C C . ARG A 1 95 ? -0.948 7.435 -4.541 1.00 81.56 95 ARG A C 1
ATOM 778 O O . ARG A 1 95 ? -0.317 6.500 -4.045 1.00 81.56 95 ARG A O 1
ATOM 785 N N . PRO A 1 96 ? -1.779 7.271 -5.583 1.00 85.38 96 PRO A N 1
ATOM 786 C CA . PRO A 1 96 ? -1.958 5.981 -6.229 1.00 85.38 96 PRO A CA 1
ATOM 787 C C . PRO A 1 96 ? -0.658 5.542 -6.902 1.00 85.38 96 PRO A C 1
ATOM 789 O O . PRO A 1 96 ? 0.116 6.365 -7.400 1.00 85.38 96 PRO A O 1
ATOM 792 N N . MET A 1 97 ? -0.447 4.236 -7.011 1.00 85.00 97 MET A N 1
ATOM 793 C CA . MET A 1 97 ? 0.677 3.700 -7.770 1.00 85.00 97 MET A CA 1
ATOM 794 C C . MET A 1 97 ? 0.352 3.698 -9.262 1.00 85.00 97 MET A C 1
ATOM 796 O O . MET A 1 97 ? -0.477 2.920 -9.750 1.00 85.00 97 MET A O 1
ATOM 800 N N . TYR A 1 98 ? 1.026 4.578 -9.994 1.00 86.19 98 TYR A N 1
ATOM 801 C CA . TYR A 1 98 ? 0.936 4.670 -11.442 1.00 86.19 98 TYR A CA 1
ATOM 802 C C . TYR A 1 98 ? 2.202 5.304 -12.005 1.00 86.19 98 TYR A C 1
ATOM 804 O O . TYR A 1 98 ? 2.627 6.360 -11.544 1.00 86.19 98 TYR A O 1
ATOM 812 N N . SER A 1 99 ? 2.781 4.687 -13.029 1.00 84.38 99 SER A N 1
ATOM 813 C CA . SER A 1 99 ? 3.839 5.298 -13.825 1.00 84.38 99 SER A CA 1
ATOM 814 C C . SER A 1 99 ? 3.284 5.643 -15.196 1.00 84.38 99 SER A C 1
ATOM 816 O O . SER A 1 99 ? 2.829 4.768 -15.944 1.00 84.38 99 SER A O 1
ATOM 818 N N . SER A 1 100 ? 3.302 6.931 -15.532 1.00 83.12 100 SER A N 1
ATOM 819 C CA . SER A 1 100 ? 3.005 7.370 -16.890 1.00 83.12 100 SER A CA 1
ATOM 820 C C . SER A 1 100 ? 4.133 6.954 -17.841 1.00 83.12 100 SER A C 1
ATOM 822 O O . SER A 1 100 ? 5.236 6.598 -17.420 1.00 83.12 100 SER A O 1
ATOM 824 N N . LYS A 1 101 ? 3.883 7.019 -19.156 1.00 84.38 101 LYS A N 1
ATOM 825 C CA . LYS A 1 101 ? 4.947 6.795 -20.150 1.00 84.38 101 LYS A CA 1
ATOM 826 C C . LYS A 1 101 ? 6.114 7.761 -19.939 1.00 84.38 101 LYS A C 1
ATOM 828 O O . LYS A 1 101 ? 7.261 7.352 -20.046 1.00 84.38 101 LYS A O 1
ATOM 833 N N . GLU A 1 102 ? 5.815 9.013 -19.605 1.00 84.94 102 GLU A N 1
ATOM 834 C CA . GLU A 1 102 ? 6.832 10.023 -19.326 1.00 84.94 102 GLU A CA 1
ATOM 835 C C . GLU A 1 102 ? 7.660 9.668 -18.082 1.00 84.94 102 GLU A C 1
ATOM 837 O O . GLU A 1 102 ? 8.886 9.736 -18.139 1.00 84.94 102 GLU A O 1
ATOM 842 N N . ASP A 1 103 ? 7.027 9.208 -16.999 1.00 83.06 103 ASP A N 1
ATOM 843 C CA . ASP A 1 103 ? 7.733 8.784 -15.778 1.00 83.06 103 ASP A CA 1
ATOM 844 C C . ASP A 1 103 ? 8.646 7.584 -16.032 1.00 83.06 103 ASP A C 1
ATOM 846 O O . ASP A 1 103 ? 9.764 7.523 -15.516 1.00 83.06 103 ASP A O 1
ATOM 850 N N . ILE A 1 104 ? 8.190 6.632 -16.852 1.00 84.00 104 ILE A N 1
ATOM 851 C CA . ILE A 1 104 ? 8.985 5.467 -17.252 1.00 84.00 104 ILE A CA 1
ATOM 852 C C . ILE A 1 104 ? 10.220 5.917 -18.037 1.00 84.00 104 ILE A C 1
ATOM 854 O O . ILE A 1 104 ? 11.326 5.478 -17.725 1.00 84.00 104 ILE A O 1
ATOM 858 N N . GLU A 1 105 ? 10.064 6.811 -19.015 1.00 86.06 105 GLU A N 1
ATOM 859 C CA . GLU A 1 105 ? 11.195 7.326 -19.796 1.00 86.06 105 GLU A CA 1
ATOM 860 C C . GLU A 1 105 ? 12.161 8.154 -18.938 1.00 86.06 105 GLU A C 1
ATOM 862 O O . GLU A 1 105 ? 13.376 7.964 -19.019 1.00 86.06 105 GLU A O 1
ATOM 867 N N . ARG A 1 106 ? 11.648 9.000 -18.037 1.00 83.56 106 ARG A N 1
ATOM 868 C CA . ARG A 1 106 ? 12.477 9.732 -17.063 1.00 83.56 106 ARG A CA 1
ATOM 869 C C . ARG A 1 106 ? 13.260 8.774 -16.168 1.00 83.56 106 ARG A C 1
ATOM 871 O O . ARG A 1 106 ? 14.462 8.949 -15.986 1.00 83.56 106 ARG A O 1
ATOM 878 N N . THR A 1 107 ? 12.613 7.721 -15.673 1.00 82.38 107 THR A N 1
ATOM 879 C CA . THR A 1 107 ? 13.257 6.708 -14.827 1.00 82.38 107 THR A CA 1
ATOM 880 C C . THR A 1 107 ? 14.349 5.958 -15.591 1.00 82.38 107 THR A C 1
ATOM 882 O O . THR A 1 107 ? 15.437 5.755 -15.054 1.00 82.38 107 THR A O 1
ATOM 885 N N . LYS A 1 108 ? 14.119 5.595 -16.861 1.00 84.81 108 LYS A N 1
ATOM 886 C CA . LYS A 1 108 ? 15.159 4.997 -17.716 1.00 84.81 108 LYS A CA 1
ATOM 887 C C . LYS A 1 108 ? 16.377 5.909 -17.831 1.00 84.81 108 LYS A C 1
ATOM 889 O O . LYS A 1 108 ? 17.497 5.428 -17.682 1.00 84.81 108 LYS A O 1
ATOM 894 N N . ILE A 1 109 ? 16.170 7.208 -18.055 1.00 85.56 109 ILE A N 1
ATOM 895 C CA . ILE A 1 109 ? 17.261 8.189 -18.130 1.00 85.56 109 ILE A CA 1
ATOM 896 C C . ILE A 1 109 ? 18.035 8.229 -16.809 1.00 85.56 109 ILE A C 1
ATOM 898 O O . ILE A 1 109 ? 19.260 8.126 -16.831 1.00 85.56 109 ILE A O 1
ATOM 902 N N . CYS A 1 110 ? 17.346 8.305 -15.666 1.00 80.06 110 CYS A N 1
ATOM 903 C CA . CYS A 1 110 ? 17.987 8.289 -14.348 1.00 80.06 110 CYS A CA 1
ATOM 904 C C . CYS A 1 110 ? 18.848 7.035 -14.135 1.00 80.06 110 CYS A C 1
ATOM 906 O O . CYS A 1 110 ? 20.007 7.156 -13.744 1.00 80.06 110 CYS A O 1
ATOM 908 N N . VAL A 1 111 ? 18.330 5.847 -14.467 1.00 80.06 111 VAL A N 1
ATOM 909 C CA . VAL A 1 111 ? 19.086 4.586 -14.359 1.00 80.06 111 VAL A CA 1
ATOM 910 C C . VAL A 1 111 ? 20.322 4.601 -15.261 1.00 80.06 111 VAL A C 1
ATOM 912 O O . VAL A 1 111 ? 21.394 4.167 -14.848 1.00 80.06 111 VAL A O 1
ATOM 915 N N . LEU A 1 112 ? 20.215 5.117 -16.489 1.00 84.44 112 LEU A N 1
ATOM 916 C CA . LEU A 1 112 ? 21.364 5.234 -17.395 1.00 84.44 112 LEU A CA 1
ATOM 917 C C . LEU A 1 112 ? 22.422 6.213 -16.864 1.00 84.44 112 LEU A C 1
ATOM 919 O O . LEU A 1 112 ? 23.617 5.932 -16.971 1.00 84.44 112 LEU A O 1
ATOM 923 N N . MET A 1 113 ? 22.005 7.333 -16.267 1.00 81.94 113 MET A N 1
ATOM 924 C CA . MET A 1 113 ? 22.920 8.285 -15.628 1.00 81.94 113 MET A CA 1
ATOM 925 C C . MET A 1 113 ? 23.644 7.654 -14.435 1.00 81.94 113 MET A C 1
ATOM 927 O O . MET A 1 113 ? 24.855 7.827 -14.294 1.00 81.94 113 MET A O 1
ATOM 931 N N . GLU A 1 114 ? 22.932 6.888 -13.611 1.00 76.81 114 GLU A N 1
ATOM 932 C CA . GLU A 1 114 ? 23.511 6.176 -12.471 1.00 76.81 114 GLU A CA 1
ATOM 933 C C . GLU A 1 114 ? 24.514 5.106 -12.921 1.00 76.81 114 GLU A C 1
ATOM 935 O O . GLU A 1 114 ? 25.631 5.048 -12.404 1.00 76.81 114 GLU A O 1
ATOM 940 N N . ARG A 1 115 ? 24.178 4.323 -13.955 1.00 83.50 115 ARG A N 1
ATOM 941 C CA . ARG A 1 115 ? 25.109 3.366 -14.578 1.00 83.50 115 ARG A CA 1
ATOM 942 C C . ARG A 1 115 ? 26.388 4.039 -15.058 1.00 83.50 115 ARG A C 1
ATOM 944 O O . ARG A 1 115 ? 27.480 3.556 -14.763 1.00 83.50 115 ARG A O 1
ATOM 951 N N . ALA A 1 116 ? 26.262 5.168 -15.755 1.00 82.88 116 ALA A N 1
ATOM 952 C CA . ALA A 1 116 ? 27.412 5.931 -16.226 1.00 82.88 116 ALA A CA 1
ATOM 953 C C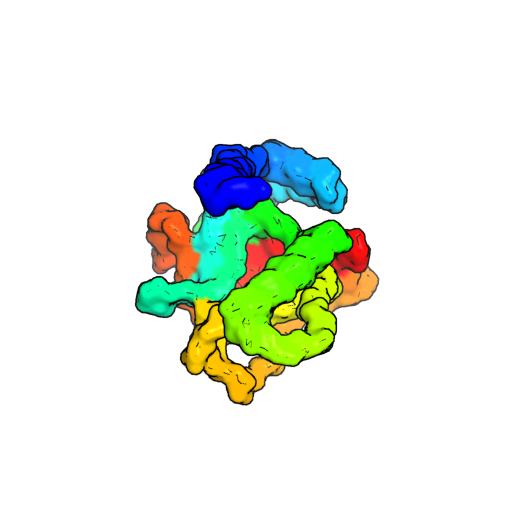 . ALA A 1 116 ? 28.279 6.433 -15.059 1.00 82.88 116 ALA A C 1
ATOM 955 O O . ALA A 1 116 ? 29.504 6.308 -15.106 1.00 82.88 116 ALA A O 1
ATOM 956 N N . GLY A 1 117 ? 27.654 6.942 -13.991 1.00 80.25 117 GLY A N 1
ATOM 957 C CA . GLY A 1 117 ? 28.347 7.364 -12.769 1.00 80.25 117 GLY A CA 1
ATOM 958 C C . GLY A 1 117 ? 29.096 6.221 -12.079 1.00 80.25 117 GLY A C 1
ATOM 959 O O . GLY A 1 117 ? 30.234 6.399 -11.646 1.00 80.25 117 GLY A O 1
ATOM 960 N N . ASN A 1 118 ? 28.499 5.029 -12.063 1.00 82.06 118 ASN A N 1
ATOM 961 C CA . ASN A 1 118 ? 29.055 3.826 -11.442 1.00 82.06 118 ASN A CA 1
ATOM 962 C C . ASN A 1 118 ? 29.995 3.025 -12.358 1.00 82.06 118 ASN A C 1
ATOM 964 O O . ASN A 1 118 ? 30.501 1.983 -11.946 1.00 82.06 118 ASN A O 1
ATOM 968 N N . ARG A 1 119 ? 30.260 3.502 -13.586 1.00 85.69 119 ARG A N 1
ATOM 969 C CA . ARG A 1 119 ? 31.053 2.793 -14.611 1.00 85.69 119 ARG A CA 1
ATOM 970 C C . ARG A 1 119 ? 30.521 1.384 -14.911 1.00 85.69 119 ARG A C 1
ATOM 972 O O . ARG A 1 119 ? 31.291 0.480 -15.235 1.00 85.69 119 ARG A O 1
ATOM 979 N N . ASP A 1 120 ? 29.209 1.205 -14.800 1.00 80.12 120 ASP A N 1
ATOM 980 C CA . ASP A 1 120 ? 28.532 -0.030 -15.178 1.00 80.12 120 ASP A CA 1
ATOM 981 C C . ASP A 1 120 ? 28.629 -0.216 -16.704 1.00 80.12 120 ASP A C 1
ATOM 983 O O . ASP A 1 120 ? 28.355 0.701 -17.480 1.00 80.12 120 ASP A O 1
ATOM 987 N N . THR A 1 121 ? 29.045 -1.408 -17.135 1.00 86.06 121 THR A N 1
ATOM 988 C CA . THR A 1 121 ? 29.245 -1.768 -18.552 1.00 86.06 121 THR A CA 1
ATOM 989 C C . THR A 1 121 ? 28.015 -2.427 -19.182 1.00 86.06 121 THR A C 1
ATOM 991 O O . THR A 1 121 ? 28.048 -2.829 -20.346 1.00 86.06 121 THR A O 1
ATOM 994 N N . THR A 1 122 ? 26.914 -2.531 -18.437 1.00 86.88 122 THR A N 1
ATOM 995 C CA . THR A 1 122 ? 25.658 -3.125 -18.894 1.00 86.88 122 THR A CA 1
ATOM 996 C C . THR A 1 122 ? 25.072 -2.361 -20.083 1.00 86.88 122 THR A C 1
ATOM 998 O O . THR A 1 122 ? 24.694 -1.195 -19.972 1.00 86.88 122 THR A O 1
ATOM 1001 N N . THR A 1 123 ? 24.914 -3.051 -21.216 1.00 80.69 123 THR A N 1
ATOM 1002 C CA . THR A 1 123 ? 24.392 -2.487 -22.476 1.00 80.69 123 THR A CA 1
ATOM 1003 C C . THR A 1 123 ? 22.897 -2.716 -22.693 1.00 80.69 123 THR A C 1
ATOM 1005 O O . THR A 1 123 ? 22.301 -2.100 -23.572 1.00 80.69 123 THR A O 1
ATOM 1008 N N . SER A 1 124 ? 22.267 -3.593 -21.908 1.00 85.88 124 SER A N 1
ATOM 1009 C CA . SER A 1 124 ? 20.831 -3.859 -22.019 1.00 85.88 124 SER A CA 1
ATOM 1010 C C . SER A 1 124 ? 20.003 -2.668 -21.539 1.00 85.88 124 SER A C 1
ATOM 1012 O O . SER A 1 124 ? 20.327 -2.077 -20.502 1.00 85.88 124 SER A O 1
ATOM 1014 N N . GLU A 1 125 ? 18.887 -2.384 -22.213 1.00 82.38 125 GLU A N 1
ATOM 1015 C CA . GLU A 1 125 ? 17.947 -1.352 -21.769 1.00 82.38 125 GLU A CA 1
ATOM 1016 C C . GLU A 1 125 ? 17.484 -1.572 -20.315 1.00 82.38 125 GLU A C 1
ATOM 1018 O O . GLU A 1 125 ? 17.267 -2.718 -19.896 1.00 82.38 125 GLU A O 1
ATOM 1023 N N . PRO A 1 126 ? 17.313 -0.493 -19.525 1.00 80.81 126 PRO A N 1
ATOM 1024 C CA . PRO A 1 126 ? 16.706 -0.586 -18.206 1.00 80.81 126 PRO A CA 1
ATOM 1025 C C . PRO A 1 126 ? 15.291 -1.164 -18.295 1.00 80.81 126 PRO A C 1
ATOM 1027 O O . PRO A 1 126 ? 14.395 -0.588 -18.915 1.00 80.81 126 PRO A O 1
ATOM 1030 N N . LYS A 1 127 ? 15.074 -2.305 -17.637 1.00 76.88 127 LYS A N 1
ATOM 1031 C CA . LYS A 1 127 ? 13.738 -2.876 -17.469 1.00 76.88 127 LYS A CA 1
ATOM 1032 C C . LYS A 1 127 ? 13.034 -2.139 -16.337 1.00 76.88 127 LYS A C 1
ATOM 1034 O O . LYS A 1 127 ? 13.292 -2.413 -15.170 1.00 76.88 127 LYS A O 1
ATOM 1039 N N . ILE A 1 128 ? 12.157 -1.207 -16.692 1.00 75.25 128 ILE A N 1
ATOM 1040 C CA . ILE A 1 128 ? 11.268 -0.555 -15.730 1.00 75.25 128 ILE A CA 1
ATOM 1041 C C . ILE A 1 128 ? 10.007 -1.411 -15.589 1.00 75.25 128 ILE A C 1
ATOM 1043 O O . ILE A 1 128 ? 9.467 -1.893 -16.588 1.00 75.25 128 ILE A O 1
ATOM 1047 N N . GLY A 1 129 ? 9.572 -1.641 -14.348 1.00 68.44 129 GLY A N 1
ATOM 1048 C CA . GLY A 1 129 ? 8.333 -2.361 -14.060 1.00 68.44 129 GLY A CA 1
ATOM 1049 C C . GLY A 1 129 ? 7.131 -1.708 -14.745 1.00 68.44 129 GLY A C 1
ATOM 1050 O O . GLY A 1 129 ? 7.135 -0.512 -15.029 1.00 68.44 129 GLY A O 1
ATOM 1051 N N . ASN A 1 130 ? 6.099 -2.500 -15.033 1.00 76.56 130 ASN A N 1
ATOM 1052 C CA . ASN A 1 130 ? 4.867 -1.979 -15.617 1.00 76.56 130 ASN A CA 1
ATOM 1053 C C . ASN A 1 130 ? 3.788 -1.790 -14.539 1.00 76.56 130 ASN A C 1
ATOM 1055 O O . ASN A 1 130 ? 3.828 -2.419 -13.474 1.00 76.56 130 ASN A O 1
ATOM 1059 N N . ASN A 1 131 ? 2.770 -0.987 -14.862 1.00 84.12 131 ASN A N 1
ATOM 1060 C CA . ASN A 1 131 ? 1.678 -0.685 -13.934 1.00 84.12 131 ASN A CA 1
ATOM 1061 C C . ASN A 1 131 ? 0.910 -1.935 -13.464 1.00 84.12 131 ASN A C 1
ATOM 1063 O O . ASN A 1 131 ? 0.345 -1.937 -12.377 1.00 84.12 131 ASN A O 1
ATOM 1067 N N . SER A 1 132 ? 0.909 -3.019 -14.251 1.00 83.69 132 SER A N 1
ATOM 1068 C CA . SER A 1 132 ? 0.215 -4.266 -13.896 1.00 83.69 132 SER A CA 1
ATOM 1069 C C . SER A 1 132 ? 0.916 -5.088 -12.814 1.00 83.69 132 SER A C 1
ATOM 1071 O O . SER A 1 132 ? 0.272 -5.881 -12.135 1.00 83.69 132 SER A O 1
ATOM 1073 N N . THR A 1 133 ? 2.222 -4.892 -12.627 1.00 85.88 133 THR A N 1
ATOM 1074 C CA . THR A 1 133 ? 2.999 -5.615 -11.610 1.00 85.88 133 THR A CA 1
ATOM 1075 C C . THR A 1 133 ? 3.047 -4.912 -10.258 1.00 85.88 133 THR A C 1
ATOM 1077 O O . THR A 1 133 ? 3.444 -5.541 -9.281 1.00 85.88 133 THR A O 1
ATOM 1080 N N . PHE A 1 134 ? 2.620 -3.646 -10.172 1.00 87.12 134 PHE A N 1
ATOM 1081 C CA . PHE A 1 134 ? 2.777 -2.843 -8.956 1.00 87.12 134 PHE A CA 1
ATOM 1082 C C . PHE A 1 134 ? 2.192 -3.465 -7.688 1.00 87.12 134 PHE A C 1
ATOM 1084 O O . PHE A 1 134 ? 2.949 -3.545 -6.721 1.00 87.12 134 PHE A O 1
ATOM 1091 N N . PRO A 1 135 ? 0.934 -3.960 -7.666 1.00 92.12 135 PRO A N 1
ATOM 1092 C CA . PRO A 1 135 ? 0.392 -4.586 -6.462 1.00 92.12 135 PRO A CA 1
ATOM 1093 C C . PRO A 1 135 ? 1.300 -5.710 -5.953 1.00 92.12 135 PRO A C 1
ATOM 1095 O O . PRO A 1 135 ? 1.725 -5.709 -4.803 1.00 92.12 135 PRO A O 1
ATOM 1098 N N . ARG A 1 136 ? 1.685 -6.635 -6.843 1.00 92.25 136 ARG A N 1
ATOM 1099 C CA . ARG A 1 136 ? 2.539 -7.774 -6.488 1.00 92.25 136 ARG A CA 1
ATOM 1100 C C . ARG A 1 136 ? 3.917 -7.327 -6.006 1.00 92.25 136 ARG A C 1
ATOM 1102 O O . ARG A 1 136 ? 4.391 -7.856 -5.005 1.00 92.25 136 ARG A O 1
ATOM 1109 N N . SER A 1 137 ? 4.547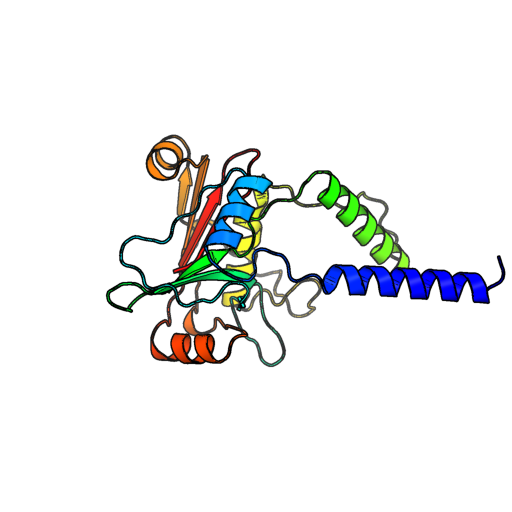 -6.368 -6.683 1.00 88.75 137 SER A N 1
ATOM 1110 C CA . SER A 1 137 ? 5.871 -5.859 -6.304 1.00 88.75 137 SER A CA 1
ATOM 1111 C C . SER A 1 137 ? 5.858 -5.177 -4.935 1.00 88.75 137 SER A C 1
ATOM 1113 O O . SER A 1 137 ? 6.721 -5.474 -4.110 1.00 88.75 137 SER A O 1
ATOM 1115 N N . GLN A 1 138 ? 4.871 -4.315 -4.674 1.00 90.56 138 GLN A N 1
ATOM 1116 C CA . GLN A 1 138 ? 4.750 -3.600 -3.403 1.00 90.56 138 GLN A CA 1
ATOM 1117 C C . GLN A 1 138 ? 4.448 -4.565 -2.252 1.00 90.56 138 GLN A C 1
ATOM 1119 O O . GLN A 1 138 ? 5.181 -4.577 -1.266 1.00 90.56 138 GLN A O 1
ATOM 1124 N N . ILE A 1 139 ? 3.448 -5.442 -2.408 1.00 94.25 139 ILE A N 1
ATOM 1125 C CA . ILE A 1 139 ? 3.096 -6.450 -1.394 1.00 94.25 139 ILE A CA 1
ATOM 1126 C C . ILE A 1 139 ? 4.295 -7.360 -1.102 1.00 94.25 139 ILE A C 1
ATOM 1128 O O . ILE A 1 139 ? 4.629 -7.594 0.054 1.00 94.25 139 ILE A O 1
ATOM 1132 N N . THR A 1 140 ? 5.003 -7.827 -2.135 1.00 92.81 140 THR A N 1
ATOM 1133 C CA . THR A 1 140 ? 6.208 -8.657 -1.960 1.00 92.81 140 THR A CA 1
ATOM 1134 C C . THR A 1 140 ? 7.290 -7.919 -1.176 1.00 92.81 140 THR A C 1
ATOM 1136 O O . THR A 1 140 ? 7.908 -8.505 -0.288 1.00 92.81 140 THR A O 1
ATOM 1139 N N . GLY A 1 141 ? 7.527 -6.640 -1.483 1.00 89.50 141 GLY A N 1
ATOM 1140 C CA . GLY A 1 141 ? 8.488 -5.812 -0.759 1.00 89.50 141 GLY A CA 1
ATOM 1141 C C . GLY A 1 141 ? 8.125 -5.669 0.717 1.00 89.50 141 GLY A C 1
ATOM 1142 O O . GLY A 1 141 ? 8.988 -5.845 1.576 1.00 89.50 141 GLY A O 1
ATOM 1143 N N . GLU A 1 142 ? 6.853 -5.411 1.016 1.00 92.69 142 GLU A N 1
ATOM 1144 C CA . GLU A 1 142 ? 6.351 -5.290 2.386 1.00 92.69 142 GLU A CA 1
ATOM 1145 C C . GLU A 1 142 ? 6.425 -6.613 3.155 1.00 92.69 142 GLU A C 1
ATOM 1147 O O . GLU A 1 142 ? 6.969 -6.632 4.256 1.00 92.69 142 GLU A O 1
ATOM 1152 N N . LEU A 1 143 ? 5.983 -7.729 2.563 1.00 93.38 143 LEU A N 1
ATOM 1153 C CA . LEU A 1 143 ? 6.078 -9.064 3.168 1.00 93.38 143 LEU A CA 1
ATOM 1154 C C . LEU A 1 143 ? 7.532 -9.432 3.476 1.00 93.38 143 LEU A C 1
ATOM 1156 O O . LEU A 1 143 ? 7.860 -9.816 4.599 1.00 93.38 143 LEU A O 1
ATOM 1160 N N . ARG A 1 144 ? 8.435 -9.268 2.500 1.00 91.44 144 ARG A N 1
ATOM 1161 C CA . ARG A 1 144 ? 9.870 -9.522 2.704 1.00 91.44 144 ARG A CA 1
ATOM 1162 C C . ARG A 1 144 ? 10.456 -8.579 3.750 1.00 91.44 144 ARG A C 1
ATOM 1164 O O . ARG A 1 144 ? 11.299 -9.002 4.538 1.00 91.44 144 ARG A O 1
ATOM 1171 N N . GLY A 1 145 ? 10.014 -7.325 3.776 1.00 89.69 145 GLY A N 1
ATOM 1172 C CA . GLY A 1 145 ? 10.428 -6.339 4.766 1.00 89.69 145 GLY A CA 1
ATOM 1173 C C . GLY A 1 145 ? 10.044 -6.735 6.183 1.00 89.69 145 GLY A C 1
ATOM 1174 O O . GLY A 1 145 ? 10.891 -6.763 7.077 1.00 89.69 145 GLY A O 1
ATOM 1175 N N . ALA A 1 146 ? 8.793 -7.131 6.374 1.00 90.38 146 ALA A N 1
ATOM 1176 C CA . ALA A 1 146 ? 8.266 -7.545 7.664 1.00 90.38 146 ALA A CA 1
ATOM 1177 C C . ALA A 1 146 ? 8.928 -8.845 8.173 1.00 90.38 146 ALA A C 1
ATOM 1179 O O . ALA A 1 146 ? 9.335 -8.945 9.338 1.00 90.38 146 ALA A O 1
ATOM 1180 N N . LEU A 1 147 ? 9.203 -9.788 7.266 1.00 89.62 147 LEU A N 1
ATOM 1181 C CA . LEU A 1 147 ? 9.987 -11.000 7.544 1.00 89.62 147 LEU A CA 1
ATOM 1182 C C . LEU A 1 147 ? 11.487 -10.729 7.776 1.00 89.62 147 LEU A C 1
ATOM 1184 O O . LEU A 1 147 ? 12.211 -11.614 8.219 1.00 89.62 147 LEU A O 1
ATOM 1188 N N . GLY A 1 148 ? 11.974 -9.505 7.535 1.00 86.81 148 GLY A N 1
ATOM 1189 C CA . GLY A 1 148 ? 13.388 -9.143 7.687 1.00 86.81 148 GLY A CA 1
ATOM 1190 C C . GLY A 1 148 ? 14.302 -9.655 6.569 1.00 86.81 148 GLY A C 1
ATOM 1191 O O . GLY A 1 148 ? 15.517 -9.634 6.734 1.00 86.81 148 GLY A O 1
ATOM 1192 N N . LEU A 1 149 ? 13.731 -10.090 5.445 1.00 87.50 149 LEU A N 1
ATOM 1193 C CA . LEU A 1 149 ? 14.452 -10.583 4.266 1.00 87.50 149 LEU A CA 1
ATOM 1194 C C . LEU A 1 149 ? 14.856 -9.450 3.311 1.00 87.50 149 LEU A C 1
ATOM 1196 O O . LEU A 1 149 ? 15.748 -9.625 2.485 1.00 87.50 149 LEU A O 1
ATOM 1200 N N . TYR A 1 150 ? 14.182 -8.299 3.390 1.00 80.88 150 TYR A N 1
ATOM 1201 C CA . TYR A 1 150 ? 14.406 -7.162 2.498 1.00 80.88 150 TYR A CA 1
ATOM 1202 C C . TYR A 1 150 ? 14.470 -5.839 3.264 1.00 80.88 150 TYR A C 1
ATOM 1204 O O . TYR A 1 150 ? 13.523 -5.446 3.939 1.00 80.88 150 TYR A O 1
ATOM 1212 N N . LEU A 1 151 ? 15.590 -5.132 3.136 1.00 72.50 151 LEU A N 1
ATOM 1213 C CA . LEU A 1 151 ? 15.888 -3.889 3.854 1.00 72.50 151 LEU A CA 1
ATOM 1214 C C . LEU A 1 151 ? 15.863 -2.651 2.951 1.00 72.50 151 LEU A C 1
ATOM 1216 O O . LEU A 1 151 ? 15.966 -1.535 3.447 1.00 72.50 151 LEU A O 1
ATOM 1220 N N . GLY A 1 152 ? 15.733 -2.840 1.638 1.00 66.50 152 GLY A N 1
ATOM 1221 C CA . GLY A 1 152 ? 15.738 -1.769 0.647 1.00 66.50 152 GLY A CA 1
ATOM 1222 C C . GLY A 1 152 ? 16.567 -2.115 -0.585 1.00 66.50 152 GLY A C 1
ATOM 1223 O O . GLY A 1 152 ? 17.285 -3.119 -0.622 1.00 66.50 152 GLY A O 1
ATOM 1224 N N . PHE A 1 153 ? 16.467 -1.266 -1.606 1.00 58.97 153 PHE A N 1
ATOM 1225 C CA . PHE A 1 153 ? 17.253 -1.419 -2.826 1.00 58.97 153 PHE A CA 1
ATOM 1226 C C . PHE A 1 153 ? 18.750 -1.307 -2.508 1.00 58.97 153 PHE A C 1
ATOM 1228 O O . PHE A 1 153 ? 19.169 -0.424 -1.761 1.00 58.97 153 PHE A O 1
ATOM 1235 N N . PHE A 1 154 ? 19.542 -2.225 -3.071 1.00 57.34 154 PHE A N 1
ATOM 1236 C CA . PHE A 1 154 ? 21.006 -2.279 -2.949 1.00 57.34 154 PHE A CA 1
ATOM 1237 C C . PHE A 1 154 ? 21.565 -2.520 -1.536 1.00 57.34 154 PHE A C 1
ATOM 1239 O O . PHE A 1 154 ? 22.762 -2.337 -1.310 1.00 57.34 154 PHE A O 1
ATOM 1246 N N . TYR A 1 155 ? 20.742 -2.973 -0.584 1.00 66.75 155 TYR A N 1
ATOM 1247 C CA . TYR A 1 155 ? 21.248 -3.363 0.731 1.00 66.75 155 TYR A CA 1
ATOM 1248 C C . TYR A 1 155 ? 21.967 -4.719 0.672 1.00 66.75 155 TYR A C 1
ATOM 1250 O O . TYR A 1 155 ? 21.355 -5.714 0.283 1.00 66.75 155 TYR A O 1
ATOM 1258 N N . PRO A 1 156 ? 23.236 -4.806 1.119 1.00 67.94 156 PRO A N 1
ATOM 1259 C CA . PRO A 1 156 ? 24.035 -6.030 1.015 1.00 67.94 156 PRO A CA 1
ATOM 1260 C C . PRO A 1 156 ? 23.570 -7.151 1.957 1.00 67.94 156 PRO A C 1
ATOM 1262 O O . PRO A 1 156 ? 24.039 -8.276 1.842 1.00 67.94 156 PRO A O 1
ATOM 1265 N N . PHE A 1 157 ? 22.674 -6.843 2.900 1.00 74.38 157 PHE A N 1
ATOM 1266 C CA . PHE A 1 157 ? 22.135 -7.792 3.878 1.00 74.38 157 PHE A CA 1
ATOM 1267 C C . PHE A 1 157 ? 20.733 -8.302 3.517 1.00 74.38 157 PHE A C 1
ATOM 1269 O O . PHE A 1 157 ? 20.081 -8.913 4.361 1.00 74.38 157 PHE A O 1
ATOM 1276 N N . ASN A 1 158 ? 20.246 -8.024 2.304 1.00 80.62 158 ASN A N 1
ATOM 1277 C CA . ASN A 1 158 ? 19.022 -8.650 1.815 1.00 80.62 158 ASN A CA 1
ATOM 1278 C C . ASN A 1 158 ? 19.249 -10.159 1.648 1.00 80.62 158 ASN A C 1
ATOM 1280 O O . ASN A 1 158 ? 20.273 -10.584 1.114 1.00 80.62 158 ASN A O 1
ATOM 1284 N N . ASP A 1 159 ? 18.283 -10.965 2.079 1.00 83.44 159 ASP A N 1
ATOM 1285 C CA . ASP A 1 159 ? 18.285 -12.403 1.828 1.00 83.44 159 ASP A CA 1
ATOM 1286 C C . ASP A 1 159 ? 17.481 -12.710 0.566 1.00 83.44 159 ASP A C 1
ATOM 1288 O O . ASP A 1 159 ? 16.282 -13.004 0.593 1.00 83.44 159 ASP A O 1
ATOM 1292 N N . ASP A 1 160 ? 18.164 -12.641 -0.570 1.00 81.19 160 ASP A N 1
ATOM 1293 C CA . ASP A 1 160 ? 17.587 -12.963 -1.875 1.00 81.19 160 ASP A CA 1
ATOM 1294 C C . ASP A 1 160 ? 17.522 -14.476 -2.148 1.00 81.19 160 ASP A C 1
ATOM 1296 O O . ASP A 1 160 ? 16.958 -14.900 -3.159 1.00 81.19 160 ASP A O 1
ATOM 1300 N N . THR A 1 161 ? 18.057 -15.306 -1.245 1.00 85.44 161 THR A N 1
ATOM 1301 C CA . THR A 1 161 ? 18.028 -16.770 -1.377 1.00 85.44 161 THR A CA 1
ATOM 1302 C C . THR A 1 161 ? 16.731 -17.363 -0.840 1.00 85.44 161 THR A C 1
ATOM 1304 O O . THR A 1 161 ? 16.193 -18.309 -1.426 1.00 85.44 161 THR A O 1
ATOM 1307 N N . THR A 1 162 ? 16.182 -16.772 0.224 1.00 88.69 162 THR A N 1
ATOM 1308 C CA . THR A 1 162 ? 14.897 -17.182 0.787 1.00 88.69 162 THR A 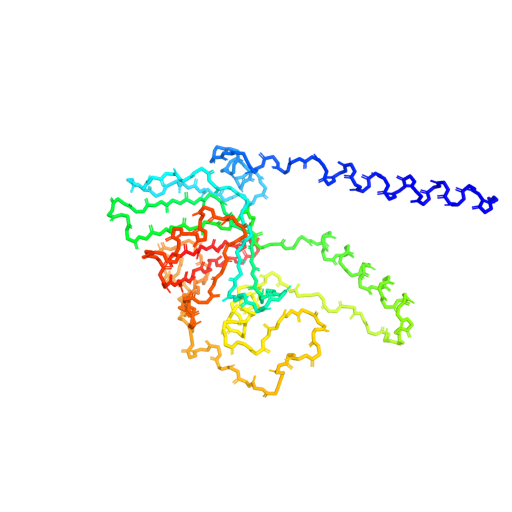CA 1
ATOM 1309 C C . THR A 1 162 ? 13.754 -16.786 -0.143 1.00 88.69 162 THR A C 1
ATOM 1311 O O . THR A 1 162 ? 13.483 -15.606 -0.405 1.00 88.69 162 THR A O 1
ATOM 1314 N N . ARG A 1 163 ? 13.048 -17.808 -0.635 1.00 84.88 163 ARG A N 1
ATOM 1315 C CA . ARG A 1 163 ? 11.846 -17.654 -1.454 1.00 84.88 163 ARG A CA 1
ATOM 1316 C C . ARG A 1 163 ? 10.620 -17.582 -0.556 1.00 84.88 163 ARG A C 1
ATOM 1318 O O . ARG A 1 163 ? 10.412 -18.465 0.267 1.00 84.88 163 ARG A O 1
ATOM 1325 N N . ILE A 1 164 ? 9.797 -16.562 -0.771 1.00 89.38 164 ILE A N 1
ATOM 1326 C CA . ILE A 1 164 ? 8.442 -16.507 -0.226 1.00 89.38 164 ILE A CA 1
ATOM 1327 C C . ILE A 1 164 ? 7.464 -16.913 -1.324 1.00 89.38 164 ILE A C 1
ATOM 1329 O O . ILE A 1 164 ? 7.606 -16.477 -2.471 1.00 89.38 164 ILE A O 1
ATOM 1333 N N . ASN A 1 165 ? 6.496 -17.762 -0.995 1.00 91.38 165 ASN A N 1
ATOM 1334 C CA . ASN A 1 165 ? 5.401 -18.053 -1.904 1.00 91.38 165 ASN A CA 1
ATOM 1335 C C . ASN A 1 165 ? 4.319 -16.988 -1.708 1.00 91.38 165 ASN A C 1
ATOM 1337 O O . ASN A 1 165 ? 3.720 -16.898 -0.644 1.00 91.38 165 ASN A O 1
ATOM 1341 N N . PHE A 1 166 ? 4.105 -16.153 -2.723 1.00 92.50 166 PHE A N 1
ATOM 1342 C CA . PHE A 1 166 ? 3.169 -15.028 -2.652 1.00 92.50 166 PHE A CA 1
ATOM 1343 C C . PHE A 1 166 ? 1.746 -15.482 -2.299 1.00 92.50 166 PHE A C 1
ATOM 1345 O O . PHE A 1 166 ? 1.078 -14.846 -1.487 1.00 92.50 166 PHE A O 1
ATOM 1352 N N . ASP A 1 167 ? 1.315 -16.606 -2.868 1.00 94.19 167 ASP A N 1
ATOM 1353 C CA . ASP A 1 167 ? -0.053 -17.102 -2.724 1.00 94.19 167 ASP A CA 1
ATOM 1354 C C . ASP A 1 167 ? -0.327 -17.683 -1.318 1.00 94.19 167 ASP A C 1
ATOM 1356 O O . ASP A 1 167 ? -1.486 -17.844 -0.948 1.00 94.19 167 ASP A O 1
ATOM 1360 N N . ASP A 1 168 ? 0.712 -17.926 -0.504 1.00 94.81 168 ASP A N 1
ATOM 1361 C CA . ASP A 1 168 ? 0.557 -18.347 0.899 1.00 94.81 168 ASP A CA 1
ATOM 1362 C C . ASP A 1 168 ? 0.164 -17.174 1.818 1.00 94.81 168 ASP A C 1
ATOM 1364 O O . ASP A 1 168 ? -0.352 -17.389 2.912 1.00 94.81 168 ASP A O 1
ATOM 1368 N N . TYR A 1 169 ? 0.415 -15.933 1.386 1.00 94.94 169 TYR A N 1
ATOM 1369 C CA . TYR A 1 169 ? 0.180 -14.719 2.179 1.00 94.94 169 TYR A CA 1
ATOM 1370 C C . TYR A 1 169 ? -0.941 -13.840 1.626 1.00 94.94 169 TYR A C 1
ATOM 1372 O O . TYR A 1 169 ? -1.440 -12.969 2.336 1.00 94.94 169 TYR A O 1
ATOM 1380 N N . VAL A 1 170 ? -1.306 -14.013 0.355 1.00 97.38 170 VAL A N 1
ATOM 1381 C CA . VAL A 1 170 ? -2.155 -13.059 -0.360 1.00 97.38 170 VAL A CA 1
ATOM 1382 C C . VAL A 1 170 ? -3.370 -13.753 -0.948 1.00 97.38 170 VAL A C 1
ATOM 1384 O O . VAL A 1 170 ? -3.266 -14.629 -1.802 1.00 97.38 170 VAL A O 1
ATOM 1387 N N . THR A 1 171 ? -4.547 -13.279 -0.558 1.00 97.62 171 THR A N 1
ATOM 1388 C CA . THR A 1 171 ? -5.808 -13.636 -1.204 1.00 97.62 171 THR A CA 1
ATOM 1389 C C . THR A 1 171 ? -6.040 -12.723 -2.402 1.00 97.62 171 THR A C 1
ATOM 1391 O O . THR A 1 171 ? -6.027 -11.498 -2.277 1.00 97.62 171 THR A O 1
ATOM 1394 N N . ILE A 1 172 ? -6.284 -13.310 -3.576 1.00 97.19 172 ILE A N 1
ATOM 1395 C CA . ILE A 1 172 ? -6.579 -12.564 -4.804 1.00 97.19 172 ILE A CA 1
ATOM 1396 C C . ILE A 1 172 ? -8.027 -12.814 -5.215 1.00 97.19 172 ILE A C 1
ATOM 1398 O O . ILE A 1 172 ? -8.407 -13.932 -5.563 1.00 97.19 172 ILE A O 1
ATOM 1402 N N . ILE A 1 173 ? -8.823 -11.750 -5.250 1.00 97.12 173 ILE A N 1
ATOM 1403 C CA . ILE A 1 173 ? -10.170 -11.753 -5.821 1.00 97.12 173 ILE A CA 1
ATOM 1404 C C . ILE A 1 173 ? -10.074 -11.166 -7.226 1.00 97.12 173 ILE A C 1
ATOM 1406 O O . ILE A 1 173 ? -9.599 -10.047 -7.389 1.00 97.12 173 ILE A O 1
ATOM 1410 N N . ALA A 1 174 ? -10.525 -11.881 -8.257 1.00 95.94 174 ALA A N 1
ATOM 1411 C CA . ALA A 1 174 ? -10.395 -11.424 -9.642 1.00 95.94 174 ALA A CA 1
ATOM 1412 C C . ALA A 1 174 ? -11.661 -11.645 -10.476 1.00 95.94 174 ALA A C 1
ATOM 1414 O O . ALA A 1 174 ? -12.546 -12.436 -10.142 1.00 95.94 174 ALA A O 1
ATOM 1415 N N . GLY A 1 175 ? -11.736 -10.948 -11.609 1.00 93.75 175 GLY A N 1
ATOM 1416 C CA . GLY A 1 175 ? -12.787 -11.157 -12.599 1.00 93.75 175 GLY A CA 1
ATOM 1417 C C . GLY A 1 175 ? -14.123 -10.553 -12.176 1.00 93.75 175 GLY A C 1
ATOM 1418 O O . GLY A 1 175 ? -14.181 -9.410 -11.731 1.00 93.75 175 GLY A O 1
ATOM 1419 N N . LYS A 1 176 ? -15.223 -11.290 -12.379 1.00 96.06 176 LYS A N 1
ATOM 1420 C CA . LYS A 1 176 ? -16.579 -10.754 -12.168 1.00 96.06 176 LYS A CA 1
ATOM 1421 C C . LYS A 1 176 ? -16.786 -10.294 -10.721 1.00 96.06 176 LYS A C 1
ATOM 1423 O O . LYS A 1 176 ? -17.282 -9.200 -10.508 1.00 96.06 176 LYS A O 1
ATOM 1428 N N . HIS A 1 177 ? -16.333 -11.085 -9.751 1.00 95.31 177 HIS A N 1
ATOM 1429 C CA . HIS A 1 177 ? -16.517 -10.771 -8.336 1.00 95.31 177 HIS A CA 1
ATOM 1430 C C . HIS A 1 177 ? -15.803 -9.472 -7.926 1.00 95.31 177 HIS A C 1
ATOM 1432 O O . HIS A 1 177 ? -16.406 -8.613 -7.291 1.00 95.31 177 HIS A O 1
ATOM 1438 N N . ALA A 1 178 ? -14.557 -9.282 -8.378 1.00 95.31 178 ALA A N 1
ATOM 1439 C CA . ALA A 1 178 ? -13.804 -8.049 -8.141 1.00 95.31 178 ALA A CA 1
ATOM 1440 C C . ALA A 1 178 ? -14.482 -6.819 -8.769 1.00 95.31 178 ALA A C 1
ATOM 1442 O O . ALA A 1 178 ? -14.531 -5.751 -8.156 1.00 95.31 178 ALA A O 1
ATOM 1443 N N . ARG A 1 179 ? -15.043 -6.969 -9.976 1.00 95.12 179 ARG A N 1
ATOM 1444 C CA . ARG A 1 179 ? -15.746 -5.879 -10.665 1.00 95.12 179 ARG A CA 1
ATOM 1445 C C . ARG A 1 179 ? -17.040 -5.502 -9.963 1.00 95.12 179 ARG A C 1
ATOM 1447 O O . ARG A 1 179 ? -17.279 -4.315 -9.772 1.00 95.12 179 ARG A O 1
ATOM 1454 N N . ASP A 1 180 ? -17.828 -6.498 -9.576 1.00 95.00 180 ASP A N 1
ATOM 1455 C CA . ASP A 1 180 ? -19.140 -6.293 -8.964 1.00 95.00 180 ASP A CA 1
ATOM 1456 C C . ASP A 1 180 ? -19.013 -5.661 -7.566 1.00 95.00 180 ASP A C 1
ATOM 1458 O O . ASP A 1 180 ? -19.793 -4.777 -7.227 1.00 95.00 180 ASP A O 1
ATOM 1462 N N . MET A 1 181 ? -18.019 -6.073 -6.769 1.00 92.44 181 MET A N 1
ATOM 1463 C CA . MET A 1 181 ? -17.848 -5.580 -5.394 1.00 92.44 181 MET A CA 1
ATOM 1464 C C . MET A 1 181 ? -16.986 -4.320 -5.281 1.00 92.44 181 MET A C 1
ATOM 1466 O O . MET A 1 181 ? -17.260 -3.470 -4.440 1.00 92.44 181 MET A O 1
ATOM 1470 N N . PHE A 1 182 ? -15.937 -4.200 -6.100 1.00 91.12 182 PHE A N 1
ATOM 1471 C CA . PHE A 1 182 ? -14.885 -3.192 -5.909 1.00 91.12 182 PHE A CA 1
ATOM 1472 C C . PHE A 1 182 ? -14.639 -2.319 -7.143 1.00 91.12 182 PHE A C 1
ATOM 1474 O O . PHE A 1 182 ? -13.734 -1.487 -7.131 1.00 91.12 182 PHE A O 1
ATOM 1481 N N . ASN A 1 183 ? -15.391 -2.507 -8.237 1.00 92.50 183 ASN A N 1
ATOM 1482 C CA . ASN A 1 183 ? -15.144 -1.836 -9.521 1.00 92.50 183 ASN A CA 1
ATOM 1483 C C . ASN A 1 183 ? -13.702 -2.041 -10.054 1.00 92.50 183 ASN A C 1
ATOM 1485 O O . ASN A 1 183 ? -13.177 -1.214 -10.809 1.00 92.50 183 ASN A O 1
ATOM 1489 N N . ALA A 1 184 ? -13.070 -3.160 -9.691 1.00 93.88 184 ALA A N 1
ATOM 1490 C CA . ALA A 1 184 ? -11.679 -3.496 -9.993 1.00 93.88 184 ALA A CA 1
ATOM 1491 C C . ALA A 1 184 ? -11.577 -4.764 -10.860 1.00 93.88 184 ALA A C 1
ATOM 1493 O O . ALA A 1 184 ? -12.482 -5.595 -10.870 1.00 93.88 184 ALA A O 1
ATOM 1494 N N . ASP A 1 185 ? -10.470 -4.943 -11.581 1.00 95.31 185 ASP A N 1
ATOM 1495 C CA . ASP A 1 185 ? -10.194 -6.203 -12.291 1.00 95.31 185 ASP A CA 1
ATOM 1496 C C . ASP A 1 185 ? -9.666 -7.283 -11.343 1.00 95.31 185 ASP A C 1
ATOM 1498 O O . ASP A 1 185 ? -9.971 -8.470 -11.509 1.00 95.31 185 ASP A O 1
ATOM 1502 N N . SER A 1 186 ? -8.897 -6.862 -10.338 1.00 96.25 186 SER A N 1
ATOM 1503 C CA . SER A 1 186 ? -8.439 -7.709 -9.244 1.00 96.25 186 SER A CA 1
ATOM 1504 C C . SER A 1 186 ? -8.251 -6.911 -7.958 1.00 96.25 186 SER A C 1
ATOM 1506 O O . SER A 1 186 ? -7.818 -5.759 -8.000 1.00 96.25 186 SER A O 1
ATOM 1508 N N . VAL A 1 187 ? -8.500 -7.557 -6.827 1.00 97.12 187 VAL A N 1
ATOM 1509 C CA . VAL A 1 187 ? -8.225 -7.064 -5.479 1.00 97.12 187 VAL A CA 1
ATOM 1510 C C . VAL A 1 187 ? -7.280 -8.041 -4.793 1.00 97.12 187 VAL A C 1
ATOM 1512 O O . VAL A 1 187 ? -7.479 -9.252 -4.877 1.00 97.12 187 VAL A O 1
ATOM 1515 N N . TYR A 1 188 ? -6.251 -7.513 -4.144 1.00 97.75 188 TYR A N 1
ATOM 1516 C CA . TYR A 1 188 ? -5.280 -8.276 -3.365 1.00 97.75 188 TYR A CA 1
ATOM 1517 C C . TYR A 1 188 ? -5.484 -7.933 -1.897 1.00 97.75 188 TYR A C 1
ATOM 1519 O O . TYR A 1 188 ? -5.489 -6.752 -1.562 1.00 97.75 188 TYR A O 1
ATOM 1527 N N . LEU A 1 189 ? -5.641 -8.944 -1.054 1.00 97.56 189 LEU A N 1
ATOM 1528 C CA . LEU A 1 189 ? -5.817 -8.828 0.392 1.00 97.56 189 LEU A CA 1
ATOM 1529 C C . LEU A 1 189 ? -4.727 -9.639 1.081 1.00 97.56 189 LEU A C 1
ATOM 1531 O O . LEU A 1 189 ? -4.462 -10.767 0.667 1.00 97.56 189 LEU A O 1
ATOM 1535 N N . TYR A 1 190 ? -4.092 -9.081 2.102 1.00 96.81 190 TYR A N 1
ATOM 1536 C CA . TYR A 1 190 ? -3.040 -9.770 2.845 1.00 96.81 190 TYR A CA 1
ATOM 1537 C C . TYR A 1 190 ? -2.868 -9.177 4.235 1.00 96.81 190 TYR A C 1
ATOM 1539 O O . TYR A 1 190 ? -3.079 -7.980 4.437 1.00 96.81 190 TYR A O 1
ATOM 1547 N N . ASP A 1 191 ? -2.391 -10.016 5.144 1.00 95.00 191 ASP A N 1
ATOM 1548 C CA . ASP A 1 191 ? -1.975 -9.608 6.476 1.00 95.00 191 ASP A CA 1
ATOM 1549 C C . ASP A 1 191 ? -0.456 -9.491 6.503 1.00 95.00 191 ASP A C 1
ATOM 1551 O O . ASP A 1 191 ? 0.272 -10.341 5.971 1.00 95.00 191 ASP A O 1
ATOM 1555 N N . LEU A 1 192 ? 0.048 -8.429 7.121 1.00 92.81 192 LEU A N 1
ATOM 1556 C CA . LEU A 1 192 ? 1.479 -8.261 7.276 1.00 92.81 192 LEU A CA 1
ATOM 1557 C C . LEU A 1 192 ? 1.976 -9.149 8.433 1.00 92.81 192 LEU A C 1
ATOM 1559 O O . LEU A 1 192 ? 1.523 -8.989 9.571 1.00 92.81 192 LEU A O 1
ATOM 1563 N N . PRO A 1 193 ? 2.932 -10.068 8.202 1.00 91.00 193 PRO A N 1
ATOM 1564 C CA . PRO A 1 193 ? 3.517 -10.839 9.292 1.00 91.00 193 PRO A CA 1
ATOM 1565 C C . PRO A 1 193 ? 4.305 -9.904 10.215 1.00 91.00 193 PRO A C 1
ATOM 1567 O O . PRO A 1 193 ? 4.927 -8.962 9.744 1.00 91.00 193 PRO A O 1
ATOM 1570 N N . HIS A 1 194 ? 4.323 -10.161 11.525 1.00 86.25 194 HIS A N 1
ATOM 1571 C CA . HIS A 1 194 ? 5.023 -9.298 12.495 1.00 86.25 194 HIS A CA 1
ATOM 1572 C C . HIS A 1 194 ? 4.608 -7.816 12.408 1.00 86.25 194 HIS A C 1
ATOM 1574 O O . HIS A 1 194 ? 5.449 -6.912 12.456 1.00 86.25 194 HIS A O 1
ATOM 1580 N N . ALA A 1 195 ? 3.306 -7.558 12.250 1.00 82.44 195 ALA A N 1
ATOM 1581 C CA . ALA A 1 195 ? 2.750 -6.210 12.157 1.00 82.44 195 ALA A CA 1
ATOM 1582 C C . ALA A 1 195 ? 3.045 -5.326 13.390 1.00 82.44 195 ALA A C 1
ATOM 1584 O O . ALA A 1 195 ? 3.082 -4.101 13.292 1.00 82.44 195 ALA A O 1
ATOM 1585 N N . ASP A 1 196 ? 3.372 -5.919 14.537 1.00 82.88 196 ASP A N 1
ATOM 1586 C CA . ASP A 1 196 ? 3.846 -5.211 15.726 1.00 82.88 196 ASP A CA 1
ATOM 1587 C C . ASP A 1 196 ? 5.152 -4.427 15.470 1.00 82.88 196 ASP A C 1
ATOM 1589 O O . ASP A 1 196 ? 5.417 -3.413 16.131 1.00 82.88 196 ASP A O 1
ATOM 1593 N N . SER A 1 197 ? 5.924 -4.844 14.461 1.00 83.88 197 SER A N 1
ATOM 1594 C CA . SER A 1 197 ? 7.204 -4.254 14.057 1.00 83.88 197 SER A CA 1
ATOM 1595 C C . SER A 1 197 ? 7.120 -3.121 13.023 1.00 83.88 197 SER A C 1
ATOM 1597 O O . SER A 1 197 ? 8.153 -2.500 12.734 1.00 83.88 197 SER A O 1
ATOM 1599 N N . VAL A 1 198 ? 5.924 -2.817 12.499 1.00 90.12 198 VAL A N 1
ATOM 1600 C CA . VAL A 1 198 ? 5.715 -1.678 11.585 1.00 90.12 198 VAL A CA 1
ATOM 1601 C C . VAL A 1 198 ? 5.987 -0.356 12.296 1.00 90.12 198 VAL A C 1
ATOM 1603 O O . VAL A 1 198 ? 6.039 -0.285 13.527 1.00 90.12 198 VAL A O 1
ATOM 1606 N N . TYR A 1 199 ? 6.184 0.707 11.522 1.00 90.69 199 TYR A N 1
ATOM 1607 C CA . TYR A 1 199 ? 6.596 1.989 12.078 1.00 90.69 199 TYR A CA 1
ATOM 1608 C C . TYR A 1 199 ? 6.080 3.179 11.277 1.00 90.69 199 TYR A C 1
ATOM 1610 O O . TYR A 1 199 ? 6.271 3.235 10.057 1.00 90.69 199 TYR A O 1
ATOM 1618 N N . PHE A 1 200 ? 5.511 4.153 11.991 1.00 92.56 200 PHE A N 1
ATOM 1619 C CA . PHE A 1 200 ? 5.249 5.496 11.475 1.00 92.56 200 PHE A CA 1
ATOM 1620 C C . PHE A 1 200 ? 6.396 6.444 11.803 1.00 92.56 200 PHE A C 1
ATOM 1622 O O . PHE A 1 200 ? 6.966 6.408 12.893 1.00 92.56 200 PHE A O 1
ATOM 1629 N N . PHE A 1 201 ? 6.702 7.341 10.870 1.00 89.88 201 PHE A N 1
ATOM 1630 C CA . PHE A 1 201 ? 7.648 8.428 11.122 1.00 89.88 201 PHE A CA 1
ATOM 1631 C C . PHE A 1 201 ? 7.035 9.597 11.899 1.00 89.88 201 PHE A C 1
ATOM 1633 O O . PHE A 1 201 ? 7.782 10.389 12.467 1.00 89.88 201 PHE A O 1
ATOM 1640 N N . ASP A 1 202 ? 5.706 9.670 11.967 1.00 91.44 202 ASP A N 1
ATOM 1641 C CA . ASP A 1 202 ? 5.000 10.560 12.883 1.00 91.44 202 ASP A CA 1
ATOM 1642 C C . ASP A 1 202 ? 4.979 9.957 14.299 1.00 91.44 202 ASP A C 1
ATOM 1644 O O . ASP A 1 202 ? 4.510 8.835 14.512 1.00 91.44 202 ASP A O 1
ATOM 1648 N N . GLU A 1 203 ? 5.501 10.698 15.279 1.00 91.19 203 GLU A N 1
ATOM 1649 C CA . GLU A 1 203 ? 5.639 10.215 16.658 1.00 91.19 203 GLU A CA 1
ATOM 1650 C C . GLU A 1 203 ? 4.291 10.000 17.356 1.00 91.19 203 GLU A C 1
ATOM 1652 O O . GLU A 1 203 ? 4.162 9.095 18.188 1.00 91.19 203 GLU A O 1
ATOM 1657 N N . SER A 1 204 ? 3.283 10.814 17.029 1.00 91.25 204 SER A N 1
ATOM 1658 C CA . SER A 1 204 ? 1.957 10.723 17.642 1.00 91.25 204 SER A CA 1
ATOM 1659 C C . SER A 1 204 ? 1.233 9.460 17.179 1.00 91.25 204 SER A C 1
ATOM 1661 O O . SER A 1 204 ? 0.718 8.702 18.008 1.00 91.25 204 SER A O 1
ATOM 1663 N N . LEU A 1 205 ? 1.303 9.170 15.878 1.00 91.62 205 LEU A N 1
ATOM 1664 C CA . LEU A 1 205 ? 0.760 7.958 15.277 1.00 91.62 205 LEU A CA 1
ATOM 1665 C C . LEU A 1 205 ? 1.522 6.718 15.729 1.00 91.62 205 LEU A C 1
ATOM 1667 O O . LEU A 1 205 ? 0.901 5.717 16.075 1.00 91.62 205 LEU A O 1
ATOM 1671 N N . GLU A 1 206 ? 2.852 6.770 15.812 1.00 92.50 206 GLU A N 1
ATOM 1672 C CA . GLU A 1 206 ? 3.638 5.631 16.294 1.00 92.50 206 GLU A CA 1
ATOM 1673 C C . GLU A 1 206 ? 3.333 5.297 17.761 1.00 92.50 206 GLU A C 1
ATOM 1675 O O . GLU A 1 206 ? 3.246 4.121 18.131 1.00 92.50 206 GLU A O 1
ATOM 1680 N N . LYS A 1 207 ? 3.137 6.317 18.606 1.00 91.56 207 LYS A N 1
ATOM 1681 C CA . LYS A 1 207 ? 2.711 6.127 19.998 1.00 91.56 207 LYS A CA 1
ATOM 1682 C C . LYS A 1 207 ? 1.323 5.490 20.068 1.00 91.56 207 LYS A C 1
ATOM 1684 O O . LYS A 1 207 ? 1.120 4.577 20.868 1.00 91.56 207 LYS A O 1
ATOM 1689 N N . MET A 1 208 ? 0.393 5.952 19.235 1.00 89.44 208 MET A N 1
ATOM 1690 C CA . MET A 1 208 ? -0.968 5.423 19.164 1.00 89.44 208 MET A CA 1
ATOM 1691 C C . MET A 1 208 ? -0.979 3.961 18.691 1.00 89.44 208 MET A C 1
ATOM 1693 O O . MET A 1 208 ? -1.540 3.093 19.363 1.00 89.44 208 MET A O 1
ATOM 1697 N N . ARG A 1 209 ? -0.270 3.667 17.595 1.00 89.75 209 ARG A N 1
ATOM 1698 C CA . ARG A 1 209 ? -0.109 2.327 17.022 1.00 89.75 209 ARG A CA 1
ATOM 1699 C C . ARG A 1 209 ? 0.390 1.318 18.048 1.00 89.75 209 ARG A C 1
ATOM 1701 O O . ARG A 1 209 ? -0.260 0.301 18.262 1.00 89.75 209 ARG A O 1
ATOM 1708 N N . LYS A 1 210 ? 1.506 1.609 18.725 1.00 88.44 210 LYS A N 1
ATOM 1709 C CA . LYS A 1 210 ? 2.087 0.712 19.742 1.00 88.44 210 LYS A CA 1
ATOM 1710 C C . LYS A 1 210 ? 1.138 0.392 20.893 1.00 88.44 210 LYS A C 1
ATOM 1712 O O . LYS A 1 210 ? 1.278 -0.660 21.505 1.00 88.44 210 LYS A O 1
ATOM 1717 N N . GLY A 1 211 ? 0.231 1.310 21.218 1.00 84.06 211 GLY A N 1
ATOM 1718 C CA . GLY A 1 211 ? -0.721 1.131 22.307 1.00 84.06 211 GLY A CA 1
ATOM 1719 C C . GLY A 1 211 ? -1.944 0.300 21.928 1.00 84.06 211 GLY A C 1
ATOM 1720 O O . GLY A 1 211 ? -2.445 -0.427 22.783 1.00 84.06 211 GLY A O 1
ATOM 1721 N N . LYS A 1 212 ? -2.436 0.421 20.685 1.00 88.25 212 LYS A N 1
ATOM 1722 C CA . LYS A 1 212 ? -3.787 -0.048 20.324 1.00 88.25 212 LYS A CA 1
ATOM 1723 C C . LYS A 1 212 ? -3.888 -0.842 19.019 1.00 88.25 212 LYS A C 1
ATOM 1725 O O . LYS A 1 212 ? -4.777 -1.676 18.907 1.00 88.25 212 LYS A O 1
ATOM 1730 N N . TYR A 1 213 ? -2.971 -0.644 18.071 1.00 88.06 213 TYR A N 1
ATOM 1731 C CA . TYR A 1 213 ? -3.078 -1.186 16.710 1.00 88.06 213 TYR A CA 1
ATOM 1732 C C . TYR A 1 213 ? -1.852 -2.052 16.353 1.00 88.06 213 TYR A C 1
ATOM 1734 O O . TYR A 1 213 ? -0.957 -1.606 15.630 1.00 88.06 213 TYR A O 1
ATOM 1742 N N . PRO A 1 214 ? -1.750 -3.281 16.901 1.00 83.12 214 PRO A N 1
ATOM 1743 C CA . PRO A 1 214 ? -0.597 -4.159 16.692 1.00 83.12 214 PRO A CA 1
ATOM 1744 C C . PRO A 1 214 ? -0.673 -4.991 15.401 1.00 83.12 214 PRO A C 1
ATOM 1746 O O . PRO A 1 214 ? 0.307 -5.643 15.051 1.00 83.12 214 PRO A O 1
ATOM 1749 N N . TYR A 1 215 ? -1.816 -4.991 14.713 1.00 86.69 215 TYR A N 1
ATOM 1750 C CA . TYR A 1 215 ? -2.035 -5.713 13.460 1.00 86.69 215 TYR A CA 1
ATOM 1751 C C . TYR A 1 215 ? -2.097 -4.737 12.285 1.00 86.69 215 TYR A C 1
ATOM 1753 O O . TYR A 1 215 ? -2.396 -3.560 12.468 1.00 86.69 215 TYR A O 1
ATOM 1761 N N . CYS A 1 216 ? -1.766 -5.221 11.089 1.00 92.38 216 CYS A N 1
ATOM 1762 C CA . CYS A 1 216 ? -1.839 -4.435 9.867 1.00 92.38 216 CYS A CA 1
ATOM 1763 C C . CYS A 1 216 ? -2.165 -5.357 8.700 1.00 92.38 216 CYS A C 1
ATOM 1765 O O . CYS A 1 216 ? -1.414 -6.293 8.407 1.00 92.38 216 CYS A O 1
ATOM 1767 N N . SER A 1 217 ? -3.267 -5.053 8.037 1.00 94.62 217 SER A N 1
ATOM 1768 C CA . SER A 1 217 ? -3.714 -5.691 6.809 1.00 94.62 217 SER A CA 1
ATOM 1769 C C . SER A 1 217 ? -3.627 -4.682 5.672 1.00 94.62 217 SER A C 1
ATOM 1771 O O . SER A 1 217 ? -3.662 -3.465 5.878 1.00 94.62 217 SER A O 1
ATOM 1773 N N . GLY A 1 218 ? -3.491 -5.175 4.448 1.00 95.00 218 GLY A N 1
ATOM 1774 C CA . GLY A 1 218 ? -3.442 -4.343 3.258 1.00 95.00 218 GLY A CA 1
ATOM 1775 C C . GLY A 1 218 ? -4.398 -4.824 2.182 1.00 95.00 218 GLY A C 1
ATOM 1776 O O . GLY A 1 218 ? -4.556 -6.023 1.945 1.00 95.00 218 GLY A O 1
ATOM 1777 N N . MET A 1 219 ? -4.991 -3.863 1.480 1.00 96.00 219 MET A N 1
ATOM 1778 C CA . MET A 1 219 ? -5.798 -4.101 0.293 1.00 96.00 219 MET A CA 1
ATOM 1779 C C . MET A 1 219 ? -5.264 -3.283 -0.878 1.00 96.00 219 MET A C 1
ATOM 1781 O O . MET A 1 219 ? -5.183 -2.063 -0.787 1.00 96.00 219 MET A O 1
ATOM 1785 N N . PHE A 1 220 ? -4.973 -3.938 -2.002 1.00 95.75 220 PHE A N 1
ATOM 1786 C CA . PHE A 1 220 ? -4.671 -3.271 -3.272 1.00 95.75 220 PHE A CA 1
ATOM 1787 C C . PHE A 1 220 ? -5.804 -3.513 -4.259 1.00 95.75 220 PHE A C 1
ATOM 1789 O O . PHE A 1 220 ? -6.185 -4.658 -4.507 1.00 95.75 220 PHE A O 1
ATOM 1796 N N . THR A 1 221 ? -6.300 -2.449 -4.881 1.00 94.19 221 THR A N 1
ATOM 1797 C CA . THR A 1 221 ? -7.299 -2.522 -5.951 1.00 94.19 221 THR A CA 1
ATOM 1798 C C . THR A 1 221 ? -6.641 -2.184 -7.282 1.00 94.19 221 THR A C 1
ATOM 1800 O O . THR A 1 221 ? -6.085 -1.103 -7.483 1.00 94.19 221 THR A O 1
ATOM 1803 N N . TYR A 1 222 ? -6.673 -3.143 -8.204 1.00 94.56 222 TYR A N 1
ATOM 1804 C CA . TYR A 1 222 ? -6.079 -3.014 -9.526 1.00 94.56 222 TYR A CA 1
ATOM 1805 C C . TYR A 1 222 ? -7.155 -3.031 -10.603 1.00 94.56 222 TYR A C 1
ATOM 1807 O O . TYR A 1 222 ? -8.024 -3.907 -10.640 1.00 94.56 222 TYR A O 1
ATOM 1815 N N . LYS A 1 223 ? -7.039 -2.090 -11.535 1.00 92.50 223 LYS A N 1
ATOM 1816 C CA . LYS A 1 223 ? -7.828 -2.031 -12.758 1.00 92.50 223 LYS A CA 1
ATOM 1817 C C . LYS A 1 223 ? -6.895 -1.728 -13.916 1.00 92.50 223 LYS A C 1
ATOM 1819 O O . LYS A 1 223 ? -6.038 -0.848 -13.814 1.00 92.50 223 LYS A O 1
ATOM 1824 N N . ARG A 1 224 ? -7.034 -2.473 -15.008 1.00 90.19 224 ARG A N 1
ATOM 1825 C CA . ARG A 1 224 ? -6.184 -2.326 -16.186 1.00 90.19 224 ARG A CA 1
ATOM 1826 C C . ARG A 1 224 ? -6.241 -0.889 -16.697 1.00 90.19 224 ARG A C 1
ATOM 1828 O O . ARG A 1 224 ? -7.305 -0.278 -16.732 1.00 90.19 224 ARG A O 1
ATOM 1835 N N . ASP A 1 225 ? -5.071 -0.372 -17.070 1.00 86.62 225 ASP A N 1
ATOM 1836 C CA . ASP A 1 225 ? -4.871 0.983 -17.597 1.00 86.62 225 ASP A CA 1
ATOM 1837 C C . ASP A 1 225 ? -5.314 2.110 -16.646 1.00 86.62 225 ASP A C 1
ATOM 1839 O O . ASP A 1 225 ? -5.574 3.237 -17.069 1.00 86.62 225 ASP A O 1
ATOM 1843 N N . ARG A 1 226 ? -5.388 1.823 -15.341 1.00 89.25 226 ARG A N 1
ATOM 1844 C CA . ARG A 1 226 ? -5.706 2.791 -14.288 1.00 89.25 226 ARG A CA 1
ATOM 1845 C C . ARG A 1 226 ? -4.657 2.746 -13.183 1.00 89.25 226 ARG A C 1
ATOM 1847 O O . ARG A 1 226 ? -3.864 1.809 -13.084 1.00 89.25 226 ARG A O 1
ATOM 1854 N N . ALA A 1 227 ? -4.652 3.793 -12.366 1.00 90.25 227 ALA A N 1
ATOM 1855 C CA . ALA A 1 227 ? -3.838 3.852 -11.163 1.00 90.25 227 ALA A CA 1
ATOM 1856 C C . ALA A 1 227 ? -4.263 2.751 -10.180 1.00 90.25 227 ALA A C 1
ATOM 1858 O O . ALA A 1 227 ? -5.456 2.477 -10.038 1.00 90.25 227 ALA A O 1
ATOM 1859 N N . THR A 1 228 ? -3.294 2.126 -9.514 1.00 91.88 228 THR A N 1
ATOM 1860 C CA . THR A 1 228 ? -3.572 1.191 -8.418 1.00 91.88 228 THR A CA 1
ATOM 1861 C C . THR A 1 228 ? -3.750 1.989 -7.135 1.00 91.88 228 THR A C 1
ATOM 1863 O O . THR A 1 228 ? -2.884 2.795 -6.801 1.00 91.88 228 THR A O 1
ATOM 1866 N N . MET A 1 229 ? -4.846 1.748 -6.421 1.00 91.25 229 MET A N 1
ATOM 1867 C CA . MET A 1 229 ? -5.061 2.286 -5.077 1.00 91.25 229 MET A CA 1
ATOM 1868 C C . MET A 1 229 ? -4.757 1.223 -4.039 1.00 91.25 229 MET A C 1
ATOM 1870 O O . MET A 1 229 ? -5.086 0.049 -4.248 1.00 91.25 229 MET A O 1
ATOM 1874 N N . ASP A 1 230 ? -4.214 1.649 -2.906 1.00 92.56 230 ASP A N 1
ATOM 1875 C CA . ASP A 1 230 ? -4.037 0.788 -1.749 1.00 92.56 230 ASP A CA 1
ATOM 1876 C C . ASP A 1 230 ? -4.473 1.443 -0.444 1.00 92.56 230 ASP A C 1
ATOM 1878 O O . ASP A 1 230 ? -4.520 2.670 -0.309 1.00 92.56 230 ASP A O 1
ATOM 1882 N N . VAL A 1 231 ? -4.874 0.581 0.484 1.00 93.75 231 VAL A N 1
ATOM 1883 C CA . VAL A 1 231 ? -5.396 0.942 1.798 1.00 93.75 231 VAL A CA 1
ATOM 1884 C C . VAL A 1 231 ? -4.803 -0.008 2.835 1.00 93.75 231 VAL A C 1
ATOM 1886 O O . VAL A 1 231 ? -4.700 -1.211 2.573 1.00 93.75 231 VAL A O 1
ATOM 1889 N N . LYS A 1 232 ? -4.433 0.517 4.006 1.00 94.12 232 LYS A N 1
ATOM 1890 C CA . LYS A 1 232 ? -4.080 -0.274 5.199 1.00 94.12 232 LYS A CA 1
ATOM 1891 C C . LYS A 1 232 ? -5.155 -0.147 6.263 1.00 94.12 232 LYS A C 1
ATOM 1893 O O . LYS A 1 232 ? -5.790 0.905 6.332 1.00 94.12 232 LYS A O 1
ATOM 1898 N N . PHE A 1 233 ? -5.335 -1.192 7.061 1.00 91.00 233 PHE A N 1
ATOM 1899 C CA . PHE A 1 233 ? -6.276 -1.226 8.181 1.00 91.00 233 PHE A CA 1
ATOM 1900 C C . PHE A 1 233 ? -5.876 -2.240 9.253 1.00 91.00 233 PHE A C 1
ATOM 1902 O O . PHE A 1 233 ? -5.045 -3.133 8.949 1.00 91.00 233 PHE A O 1
#

Sequence (233 aa):
MNNYMKMIFFALFCLSINLSAQENDWYERDISAYTEFLKTRFGIEVKAPDGFTDLNQYYVMWTAKKIKKYCAAGNIYGPMFMSPEEDCIIMYSARPMYSSKEDIERTKICVLMERAGNRDTTTSEPKIGNNSTFPRSQITGELRGALGLYLGFFYPFNDDTTRINFDDYVTIIAGKHARDMFNADSVYLYDLPHADSVYFFDESLEKMRKGKYPYCSGMFTYKRDRATMDVKF

Secondary structure (DSSP, 8-state):
--HHHHHHHHHHHHHHHHHHTSS--TTSS-HHHHHHHHHHHH-----PPTTPEE----SEEEES-EETTEE-SEEEEEEEEE-TTSS-EEEEESS-B---HHHHHHHHHHHHHHHHHTT----SPP-PPPTTTHHHHHHHHHHHHHTTS--STT-TT---SSPP-GGGTEEEEETHHHHHHHSSSEEEEEEPTTGGG-EESSHHHHHHHHHH----EEEEEE-TTSPBEEEE-

Organism: Tannerella forsythia (NCBI:txid28112)

Solvent-accessible surface area (backbone atoms only — not comparable to full-atom values): 12984 Å² total; per-residue (Å²): 132,58,73,66,59,53,50,52,53,51,53,51,53,56,48,54,55,50,54,65,68,64,56,74,62,76,40,56,76,46,69,66,42,35,32,51,47,36,35,74,77,64,71,38,88,69,74,82,63,89,78,42,45,76,69,85,41,32,73,39,51,36,23,31,17,64,52,94,97,46,52,23,31,63,56,49,27,13,55,29,32,31,39,80,87,65,74,44,51,42,32,32,42,49,62,61,57,65,69,52,75,66,54,51,54,53,49,43,51,50,52,53,53,50,32,60,74,69,67,54,82,78,81,72,79,77,85,74,87,55,72,88,47,44,64,60,55,52,53,50,39,29,47,33,8,31,74,65,33,30,55,52,89,90,46,91,78,45,45,84,81,70,82,79,67,64,74,83,54,40,51,74,42,55,50,70,62,18,36,75,76,67,75,17,48,29,33,40,38,35,65,48,57,61,30,68,44,38,41,48,76,46,67,70,58,34,55,48,31,79,74,68,46,52,68,39,31,40,39,33,42,34,35,89,100,53,56,28,44,43,38,36,64